Protein AF-A0A8T1TTU6-F1 (afdb_monomer)

Foldseek 3Di:
DDDDDDDDDDDDDDDDDDDPDDPPPPVVVVVVVVVVVPPDPPDPQQFLVVLVVQLVDFDFLVRCVVRLVSAEEDEAPPVLDWAKDFDDPVQADPTHRHAYPLVSLVVNLVNQVVVCVPDPDRDDQQGMWIQGPPPTTHGPSSSVSSNSSVVSVVLSVLLVVLLVLLLPDQPVVDPDPPVRPPDRDNDSVVSNVVSRPQGQAFADQDPVGTDHSSNVSPPRDD

Mean predicted aligned error: 15.99 Å

Solvent-accessible surface area (backbone atoms only — not comparable to full-atom values): 13799 Å² total; per-residue (Å²): 138,85,86,89,86,87,88,86,82,90,83,87,89,83,83,89,81,92,76,94,74,81,91,74,67,65,66,62,53,54,49,55,59,55,64,67,62,75,77,60,85,75,71,80,77,58,31,50,70,61,48,44,60,52,71,75,44,82,40,41,43,68,58,47,66,66,52,60,73,62,45,48,78,41,84,67,50,94,82,70,56,54,47,49,46,81,49,57,79,86,68,32,65,83,83,47,56,58,29,62,46,69,72,56,34,51,50,42,51,49,35,38,53,53,50,54,71,70,45,95,63,92,68,65,77,81,36,41,21,30,41,30,73,98,76,48,27,38,39,46,68,55,44,52,43,46,50,51,49,55,55,48,55,49,50,50,52,38,45,52,51,33,39,54,47,56,51,70,53,73,66,86,82,58,89,66,55,81,94,71,53,88,77,71,65,89,47,45,68,57,46,39,50,56,60,44,68,40,47,69,52,65,53,52,82,47,102,92,43,74,44,44,39,62,64,66,39,66,69,60,80,129

Sequence (222 aa):
MLYPKAPITEDALSSEINKEKPRRGSELRGKQTATRLVRGTLAPVPSVRNIVKLLDNDYSYEEAHRLLPTLTIQDAPMTKKAIAGIYTADECTTDVRFIFPRQFVQKAKTAILEFRKALVVDYADDSVGVSVSSFGIFMLKHINAMNRWHTRMEYLSQTENAINWAVNTSIKRITIPDQLSNGVSSNPKERENAIKNLSLRGGRMTPFGSVPYSSLLTFCGG

Secondary structure (DSSP, 8-state):
----------------------S-SHHHHHHHHHHTTTTS--PPPP-HHHHHHHHHS---HHHHHHHGGGSEE-PPPTT--EEEEE--TTTB-----EE--HHHHHHHHHHHHHHHHH-SS---TTSEEEEETTTEEEEHHHHHHHHHHHHHHHHHHHHHHHHHHHHHS-GGGS---GGG-SS--SSHHHHHHHHHTS-SSSEEEETTEEEEHHHHHTTS--

Organism: NCBI:txid29920

pLDDT: mean 71.69, std 18.27, range [30.2, 93.12]

Radius of gyration: 33.55 Å; Cα contacts (8 Å, |Δi|>4): 230; chains: 1; bounding box: 56×112×79 Å

Nearest PDB structures (foldseek):
  7qve-assembly1_F  TM=4.452E-01  e=3.939E+00  Spinacia oleracea
  5jqu-assembly1_D  TM=3.917E-01  e=3.709E+00  Priestia megaterium NBRC 15308 = ATCC 14581
  4u7u-assembly3_M  TM=3.830E-01  e=5.014E+00  Escherichia coli K-12

Structure (mmCIF, N/CA/C/O backbone):
data_AF-A0A8T1TTU6-F1
#
_entry.id   AF-A0A8T1TTU6-F1
#
loop_
_atom_site.group_PDB
_atom_site.id
_atom_site.type_symbol
_atom_site.label_atom_id
_atom_site.label_alt_id
_atom_site.label_comp_id
_atom_site.label_asym_id
_atom_site.label_entity_id
_atom_site.label_seq_id
_atom_site.pdbx_PDB_ins_code
_atom_site.Cartn_x
_atom_site.Cartn_y
_atom_site.Cartn_z
_atom_site.occupancy
_atom_site.B_iso_or_equiv
_atom_site.auth_seq_id
_atom_site.auth_comp_id
_atom_site.auth_asym_id
_atom_site.auth_atom_id
_atom_site.pdbx_PDB_model_num
ATOM 1 N N . MET A 1 1 ? 28.735 -86.869 -45.007 1.00 35.59 1 MET A N 1
ATOM 2 C CA . MET A 1 1 ? 30.129 -86.846 -44.502 1.00 35.59 1 MET A CA 1
ATOM 3 C C . MET A 1 1 ? 30.431 -85.393 -44.155 1.00 35.59 1 MET A C 1
ATOM 5 O O . MET A 1 1 ? 30.302 -84.582 -45.052 1.00 35.59 1 MET A O 1
ATOM 9 N N . LEU A 1 2 ? 30.691 -84.948 -42.927 1.00 40.84 2 LEU A N 1
ATOM 10 C CA . LEU A 1 2 ? 31.144 -85.589 -41.690 1.00 40.84 2 LEU A CA 1
ATOM 11 C C . LEU A 1 2 ? 30.173 -85.320 -40.514 1.00 40.84 2 LEU A C 1
ATOM 13 O O . LEU A 1 2 ? 29.613 -84.238 -40.389 1.00 40.84 2 LEU A O 1
ATOM 17 N N . TYR A 1 3 ? 29.991 -86.351 -39.691 1.00 30.20 3 TYR A N 1
ATOM 18 C CA . TYR A 1 3 ? 29.277 -86.432 -38.401 1.00 30.20 3 TYR A CA 1
ATOM 19 C C . TYR A 1 3 ? 30.245 -86.082 -37.227 1.00 30.20 3 TYR A C 1
ATOM 21 O O . TYR A 1 3 ? 31.420 -85.851 -37.508 1.00 30.20 3 TYR A O 1
ATOM 29 N N . PRO A 1 4 ? 29.930 -86.317 -35.928 1.00 60.78 4 PRO A N 1
ATOM 30 C CA . PRO A 1 4 ? 28.780 -85.940 -35.075 1.00 60.78 4 PRO A CA 1
ATOM 31 C C . PRO A 1 4 ? 29.226 -85.423 -33.669 1.00 60.78 4 PRO A C 1
ATOM 33 O O . PRO A 1 4 ? 30.392 -85.554 -33.310 1.00 60.78 4 PRO A O 1
ATOM 36 N N . LYS A 1 5 ? 28.291 -84.955 -32.819 1.00 36.94 5 LYS A N 1
ATOM 37 C CA . LYS A 1 5 ? 28.107 -85.388 -31.402 1.00 36.94 5 LYS A CA 1
ATOM 38 C C . LYS A 1 5 ? 27.093 -84.500 -30.660 1.00 36.94 5 LYS A C 1
ATOM 40 O O . LYS A 1 5 ? 27.312 -83.311 -30.468 1.00 36.94 5 LYS A O 1
ATOM 45 N N . ALA A 1 6 ? 26.004 -85.128 -30.228 1.00 36.78 6 ALA A N 1
ATOM 46 C CA . ALA A 1 6 ? 25.157 -84.718 -29.104 1.00 36.78 6 ALA A CA 1
ATOM 47 C C . ALA A 1 6 ? 25.751 -85.314 -27.797 1.00 36.78 6 ALA A C 1
ATOM 49 O O . ALA A 1 6 ? 26.845 -85.886 -27.865 1.00 36.78 6 ALA A O 1
ATOM 50 N N . PRO A 1 7 ? 24.991 -85.474 -26.698 1.00 55.31 7 PRO A N 1
ATOM 51 C CA . PRO A 1 7 ? 24.097 -84.592 -25.910 1.00 55.31 7 PRO A CA 1
ATOM 52 C C . PRO A 1 7 ? 24.554 -84.587 -24.423 1.00 55.31 7 PRO A C 1
ATOM 54 O O . PRO A 1 7 ? 25.516 -85.282 -24.156 1.00 55.31 7 PRO A O 1
ATOM 57 N N . ILE A 1 8 ? 23.892 -83.873 -23.489 1.00 37.00 8 ILE A N 1
ATOM 58 C CA . ILE A 1 8 ? 23.500 -84.301 -22.103 1.00 37.00 8 ILE A CA 1
ATOM 59 C C . ILE A 1 8 ? 22.516 -83.207 -21.587 1.00 37.00 8 ILE A C 1
ATOM 61 O O . ILE A 1 8 ? 22.947 -82.066 -21.451 1.00 37.00 8 ILE A O 1
ATOM 65 N N . THR A 1 9 ? 21.177 -83.307 -21.634 1.00 35.84 9 THR A N 1
ATOM 66 C CA . THR A 1 9 ? 20.170 -84.016 -20.790 1.00 35.84 9 THR A CA 1
ATOM 67 C C . THR A 1 9 ? 20.211 -83.790 -19.274 1.00 35.84 9 THR A C 1
ATOM 69 O O . THR A 1 9 ? 21.211 -84.094 -18.646 1.00 35.84 9 THR A O 1
ATOM 72 N N . GLU A 1 10 ? 19.035 -83.401 -18.748 1.00 33.78 10 GLU A N 1
ATOM 73 C CA . GLU A 1 10 ? 18.495 -83.725 -17.406 1.00 33.78 10 GLU A CA 1
ATOM 74 C C . GLU A 1 10 ? 19.202 -83.021 -16.225 1.00 33.78 10 GLU A C 1
ATOM 76 O O . GLU A 1 10 ? 20.416 -82.984 -16.124 1.00 33.78 10 GLU A O 1
ATOM 81 N N . ASP A 1 11 ? 18.536 -82.271 -15.347 1.00 34.72 11 ASP A N 1
ATOM 82 C CA . ASP A 1 11 ? 17.346 -82.599 -14.557 1.00 34.72 11 ASP A CA 1
ATOM 83 C C . ASP A 1 11 ? 16.637 -81.295 -14.122 1.00 34.72 11 ASP A C 1
ATOM 85 O O . ASP A 1 11 ? 17.274 -80.306 -13.766 1.00 34.72 11 ASP A O 1
ATOM 89 N N . ALA A 1 12 ? 15.333 -81.164 -14.366 1.00 35.56 12 ALA A N 1
ATOM 90 C CA . ALA A 1 12 ? 14.221 -81.508 -13.466 1.00 35.56 12 ALA A CA 1
ATOM 91 C C . ALA A 1 12 ? 13.705 -80.262 -12.704 1.00 35.56 12 ALA A C 1
ATOM 93 O O . ALA A 1 12 ? 14.378 -79.692 -11.856 1.00 35.56 12 ALA A O 1
ATOM 94 N N . LEU A 1 13 ? 12.611 -79.650 -13.165 1.00 32.03 13 LEU A N 1
ATOM 95 C CA . LEU A 1 13 ? 11.210 -79.964 -12.830 1.00 32.03 13 LEU A CA 1
ATOM 96 C C . LEU A 1 13 ? 10.774 -79.370 -11.472 1.00 32.03 13 LEU A C 1
ATOM 98 O O . LEU A 1 13 ? 11.020 -79.966 -10.429 1.00 32.03 13 LEU A O 1
ATOM 102 N N . SER A 1 14 ? 10.025 -78.258 -11.498 1.00 30.78 14 SER A N 1
ATOM 103 C CA . SER A 1 14 ? 8.622 -78.205 -11.022 1.00 30.78 14 SER A CA 1
ATOM 104 C C . SER A 1 14 ? 8.139 -76.806 -10.613 1.00 30.78 14 SER A C 1
ATOM 106 O O . SER A 1 14 ? 8.818 -76.079 -9.895 1.00 30.78 14 SER A O 1
ATOM 108 N N . SER A 1 15 ? 6.866 -76.560 -10.957 1.00 33.53 15 SER A N 1
ATOM 109 C CA . SER A 1 15 ? 5.876 -75.717 -10.256 1.00 33.53 15 SER A CA 1
ATOM 110 C C . SER A 1 15 ? 5.971 -74.190 -10.492 1.00 33.53 15 SER A C 1
ATOM 112 O O . SER A 1 15 ? 6.971 -73.549 -10.208 1.00 33.53 15 SER A O 1
ATOM 114 N N . GLU A 1 16 ? 4.994 -73.614 -11.214 1.00 33.97 16 GLU A N 1
ATOM 115 C CA . GLU A 1 16 ? 3.830 -72.879 -10.650 1.00 33.97 16 GLU A CA 1
ATOM 116 C C . GLU A 1 16 ? 4.168 -71.388 -10.407 1.00 33.97 16 GLU A C 1
ATOM 118 O O . GLU A 1 16 ? 5.052 -71.053 -9.639 1.00 33.97 16 GLU A O 1
ATOM 123 N N . ILE A 1 17 ? 3.580 -70.394 -11.085 1.00 36.91 17 ILE A N 1
ATOM 124 C CA . ILE A 1 17 ? 2.215 -69.898 -10.863 1.00 36.91 17 ILE A CA 1
ATOM 125 C C . ILE A 1 17 ? 1.919 -68.746 -11.847 1.00 36.91 17 ILE A C 1
ATOM 127 O O . ILE A 1 17 ? 2.712 -67.827 -12.039 1.00 36.91 17 ILE A O 1
ATOM 131 N N . ASN A 1 18 ? 0.705 -68.784 -12.397 1.00 35.44 18 ASN A N 1
ATOM 132 C CA . ASN A 1 18 ? -0.049 -67.693 -13.019 1.00 35.44 18 ASN A CA 1
ATOM 133 C C . ASN A 1 18 ? 0.098 -66.314 -12.339 1.00 35.44 18 ASN A C 1
ATOM 135 O O . ASN A 1 18 ? -0.052 -66.222 -11.121 1.00 35.44 18 ASN A O 1
ATOM 139 N N . LYS A 1 19 ? 0.148 -65.230 -13.134 1.00 39.22 19 LYS A N 1
ATOM 140 C CA . LYS A 1 19 ? -0.826 -64.104 -13.103 1.00 39.22 19 LYS A CA 1
ATOM 141 C C . LYS A 1 19 ? -0.310 -62.884 -13.880 1.00 39.22 19 LYS A C 1
ATOM 143 O O . LYS A 1 19 ? 0.368 -62.019 -13.328 1.00 39.22 19 LYS A O 1
ATOM 148 N N . GLU A 1 20 ? -0.782 -62.734 -15.115 1.00 42.19 20 GLU A N 1
ATOM 149 C CA . GLU A 1 20 ? -1.064 -61.406 -15.664 1.00 42.19 20 GLU A CA 1
ATOM 150 C C . GLU A 1 20 ? -2.106 -60.729 -14.760 1.00 42.19 20 GLU A C 1
ATOM 152 O O . GLU A 1 20 ? -3.258 -61.157 -14.663 1.00 42.19 20 GLU A O 1
ATOM 157 N N . LYS A 1 21 ? -1.685 -59.695 -14.023 1.00 44.31 21 LYS A N 1
ATOM 158 C CA . LYS A 1 21 ? -2.577 -58.846 -13.224 1.00 44.31 21 LYS A CA 1
ATOM 159 C C . LYS A 1 21 ? -2.970 -57.600 -14.029 1.00 44.31 21 LYS A C 1
ATOM 161 O O . LYS A 1 21 ? -2.094 -56.930 -14.578 1.00 44.31 21 LYS A O 1
ATOM 166 N N . PRO A 1 22 ? -4.260 -57.220 -14.041 1.00 36.28 22 PRO A N 1
ATOM 167 C CA . PRO A 1 22 ? -4.746 -56.078 -14.800 1.00 36.28 22 PRO A CA 1
ATOM 168 C C . PRO A 1 22 ? -4.319 -54.762 -14.138 1.00 36.28 22 PRO A C 1
ATOM 170 O O . PRO A 1 22 ? -4.619 -54.503 -12.971 1.00 36.28 22 PRO A O 1
ATOM 173 N N . ARG A 1 23 ? -3.670 -53.872 -14.898 1.00 47.84 23 ARG A N 1
ATOM 174 C CA . ARG A 1 23 ? -3.366 -52.486 -14.494 1.00 47.84 23 ARG A CA 1
ATOM 175 C C . ARG A 1 23 ? -4.613 -51.584 -14.579 1.00 47.84 23 ARG A C 1
ATOM 177 O O . ARG A 1 23 ? -4.617 -50.598 -15.301 1.00 47.84 23 ARG A O 1
ATOM 184 N N . ARG A 1 24 ? -5.684 -51.912 -13.845 1.00 51.34 24 ARG A N 1
ATOM 185 C CA . ARG A 1 24 ? -6.900 -51.067 -13.707 1.00 51.34 24 ARG A CA 1
ATOM 186 C C . ARG A 1 24 ? -7.108 -50.505 -12.290 1.00 51.34 24 ARG A C 1
ATOM 188 O O . ARG A 1 24 ? -8.215 -50.128 -11.928 1.00 51.34 24 ARG A O 1
ATOM 195 N N . GLY A 1 25 ? -6.049 -50.438 -11.479 1.00 41.06 25 GLY A N 1
ATOM 196 C CA . GLY A 1 25 ? -6.106 -49.925 -10.099 1.00 41.06 25 GLY A CA 1
ATOM 197 C C . GLY A 1 25 ? -5.553 -48.508 -9.884 1.00 41.06 25 GLY A C 1
ATOM 198 O O . GLY A 1 25 ? -5.839 -47.898 -8.857 1.00 41.06 25 GLY A O 1
ATOM 199 N N . SER A 1 26 ? -4.770 -47.957 -10.818 1.00 48.47 26 SER A N 1
ATOM 200 C CA . SER A 1 26 ? -4.089 -46.663 -10.626 1.00 48.47 26 SER A CA 1
ATOM 201 C C . SER A 1 26 ? -4.912 -45.450 -11.079 1.00 48.47 26 SER A C 1
ATOM 203 O O . SER A 1 26 ? -4.793 -44.379 -10.486 1.00 48.47 26 SER A O 1
ATOM 205 N N . GLU A 1 27 ? -5.803 -45.606 -12.061 1.00 44.19 27 GLU A N 1
ATOM 206 C CA . GLU A 1 27 ? -6.637 -44.503 -12.566 1.00 44.19 27 GLU A CA 1
ATOM 207 C C . GLU A 1 27 ? -7.780 -44.111 -11.619 1.00 44.19 27 GLU A C 1
ATOM 209 O O . GLU A 1 27 ? -8.121 -42.933 -11.510 1.00 44.19 27 GLU A O 1
ATOM 214 N N . LEU A 1 28 ? -8.354 -45.071 -10.887 1.00 48.12 28 LEU A N 1
ATOM 215 C CA . LEU A 1 28 ? -9.435 -44.798 -9.931 1.00 48.12 28 LEU A CA 1
ATOM 216 C C . LEU A 1 28 ? -8.924 -44.083 -8.672 1.00 48.12 28 LEU A C 1
ATOM 218 O O . LEU A 1 28 ? -9.625 -43.236 -8.119 1.00 48.12 28 LEU A O 1
ATOM 222 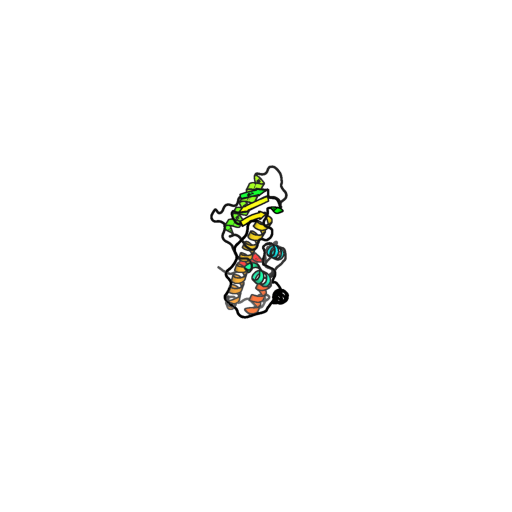N N . ARG A 1 29 ? -7.673 -44.344 -8.265 1.00 45.97 29 ARG A N 1
ATOM 223 C CA . ARG A 1 29 ? -7.036 -43.644 -7.139 1.00 45.97 29 ARG A CA 1
ATOM 224 C C . ARG A 1 29 ? -6.649 -42.213 -7.517 1.00 45.97 29 ARG A C 1
ATOM 226 O O . ARG A 1 29 ? -6.915 -41.293 -6.749 1.00 45.97 29 ARG A O 1
ATOM 233 N N . GLY A 1 30 ? -6.11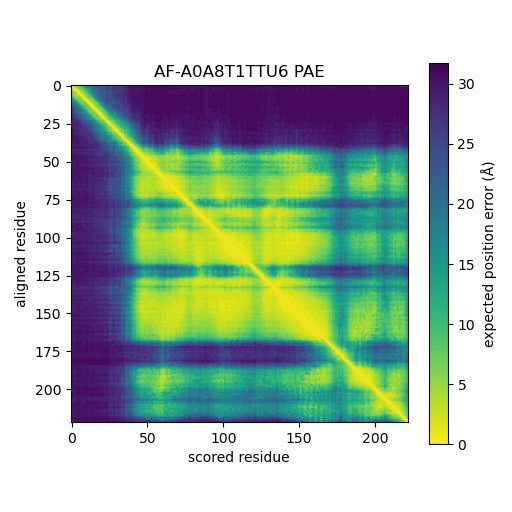9 -41.999 -8.725 1.00 47.75 30 GLY A N 1
ATOM 234 C CA . GLY A 1 30 ? -5.841 -40.653 -9.246 1.00 47.75 30 GLY A CA 1
ATOM 235 C C . GLY A 1 30 ? -7.104 -39.790 -9.349 1.00 47.75 30 GLY A C 1
ATOM 236 O O . GLY A 1 30 ? -7.110 -38.647 -8.894 1.00 47.75 30 GLY A O 1
ATOM 237 N N . LYS A 1 31 ? -8.211 -40.367 -9.840 1.00 49.44 31 LYS A N 1
ATOM 238 C CA . LYS A 1 31 ? -9.501 -39.670 -9.953 1.00 49.44 31 LYS A CA 1
ATOM 239 C C . LYS A 1 31 ? -10.116 -39.334 -8.593 1.00 49.44 31 LYS A C 1
ATOM 241 O O . LYS A 1 31 ? -10.555 -38.204 -8.421 1.00 49.44 31 LYS A O 1
ATOM 246 N N . GLN A 1 32 ? -10.067 -40.236 -7.605 1.00 46.44 32 GLN A N 1
ATOM 247 C CA . GLN A 1 32 ? -10.594 -39.951 -6.261 1.00 46.44 32 GLN A CA 1
ATOM 248 C C . GLN A 1 32 ? -9.791 -38.880 -5.507 1.00 46.44 32 GLN A C 1
ATOM 250 O O . GLN A 1 32 ? -10.387 -38.059 -4.806 1.00 46.44 32 GLN A O 1
ATOM 255 N N . THR A 1 33 ? -8.466 -38.829 -5.685 1.00 44.59 33 THR A N 1
ATOM 256 C CA . THR A 1 33 ? -7.641 -37.766 -5.079 1.00 44.59 33 THR A CA 1
ATOM 257 C C . THR A 1 33 ? -7.863 -36.407 -5.749 1.00 44.59 33 THR A C 1
ATOM 259 O O . THR A 1 33 ? -7.879 -35.394 -5.056 1.00 44.59 33 THR A O 1
ATOM 262 N N . ALA A 1 34 ? -8.122 -36.374 -7.063 1.00 41.56 34 ALA A N 1
ATOM 263 C CA . ALA A 1 34 ? -8.450 -35.142 -7.783 1.00 41.56 34 ALA A CA 1
ATOM 264 C C . ALA A 1 34 ? -9.850 -34.605 -7.428 1.00 41.56 34 ALA A C 1
ATOM 266 O O . ALA A 1 34 ? -10.000 -33.414 -7.171 1.00 41.56 34 ALA A O 1
ATOM 267 N N . THR A 1 35 ? -10.871 -35.465 -7.306 1.00 38.38 35 THR A N 1
ATOM 268 C CA . THR A 1 35 ? -12.225 -35.028 -6.904 1.00 38.38 35 THR A CA 1
ATOM 269 C C . THR A 1 35 ? -12.311 -34.532 -5.461 1.00 38.38 35 THR A C 1
ATOM 271 O O . THR A 1 35 ? -13.207 -33.753 -5.144 1.00 38.38 35 THR A O 1
ATOM 274 N N . ARG A 1 36 ? -11.374 -34.912 -4.578 1.00 42.28 36 ARG A N 1
ATOM 275 C CA . ARG A 1 36 ? -11.319 -34.383 -3.202 1.00 42.28 36 ARG A CA 1
ATOM 276 C C . ARG A 1 36 ? -10.705 -32.983 -3.100 1.00 42.28 36 ARG A C 1
ATOM 278 O O . ARG A 1 36 ? -10.835 -32.362 -2.050 1.00 42.28 36 ARG A O 1
ATOM 285 N N . LEU A 1 37 ? -10.089 -32.477 -4.171 1.00 46.16 37 LEU A N 1
ATOM 286 C CA . LEU A 1 37 ? -9.528 -31.121 -4.234 1.00 46.16 37 LEU A CA 1
ATOM 287 C C . LEU A 1 37 ? -10.535 -30.068 -4.730 1.00 46.16 37 LEU A C 1
ATOM 289 O O . LEU A 1 37 ? -10.232 -28.881 -4.698 1.00 46.16 37 LEU A O 1
ATOM 293 N N . VAL A 1 38 ? -11.748 -30.464 -5.134 1.00 49.38 38 VAL A N 1
ATOM 294 C CA . VAL A 1 38 ? -12.740 -29.550 -5.746 1.00 49.38 38 VAL A CA 1
ATOM 295 C C . VAL A 1 38 ? -13.670 -28.891 -4.711 1.00 49.38 38 VAL A C 1
ATOM 297 O O . VAL A 1 38 ? -14.602 -28.179 -5.068 1.00 49.38 38 VAL A O 1
ATOM 300 N N . ARG A 1 39 ? -13.446 -29.095 -3.406 1.00 44.28 39 ARG A N 1
ATOM 301 C CA . ARG A 1 39 ? -14.358 -28.579 -2.365 1.00 44.28 39 ARG A CA 1
ATOM 302 C C . ARG A 1 39 ? -13.692 -27.830 -1.215 1.00 44.28 39 ARG A C 1
ATOM 304 O O . ARG A 1 39 ? -14.277 -27.707 -0.145 1.00 44.28 39 ARG A O 1
ATOM 311 N N . GLY A 1 40 ? -12.489 -27.314 -1.437 1.00 47.09 40 GLY A N 1
ATOM 312 C CA . GLY A 1 40 ? -11.984 -26.190 -0.657 1.00 47.09 40 GLY A CA 1
ATOM 313 C C . GLY A 1 40 ? -12.226 -24.927 -1.466 1.00 47.09 40 GLY A C 1
ATOM 314 O O . GLY A 1 40 ? -11.726 -24.828 -2.583 1.00 47.09 40 GLY A O 1
ATOM 315 N N . THR A 1 41 ? -12.984 -23.968 -0.939 1.00 47.56 41 THR A N 1
ATOM 316 C CA . THR A 1 41 ? -12.931 -22.598 -1.455 1.00 47.56 41 THR A CA 1
ATOM 317 C C . THR A 1 41 ? -11.477 -22.156 -1.322 1.00 47.56 41 THR A C 1
ATOM 319 O O . THR A 1 41 ? -11.022 -21.896 -0.211 1.00 47.56 41 THR A O 1
ATOM 322 N N . LEU A 1 42 ? -10.718 -22.169 -2.423 1.00 54.50 42 LEU A N 1
ATOM 323 C CA . LEU A 1 42 ? -9.363 -21.628 -2.455 1.00 54.50 42 LEU A CA 1
ATOM 324 C C . LEU A 1 42 ? -9.487 -20.159 -2.063 1.00 54.50 42 LEU A C 1
ATOM 326 O O . LEU A 1 42 ? -9.962 -19.341 -2.851 1.00 54.50 42 LEU A O 1
ATOM 330 N N . ALA A 1 43 ? -9.138 -19.842 -0.816 1.00 58.91 43 ALA A N 1
ATOM 331 C CA . ALA A 1 43 ? -9.069 -18.462 -0.381 1.00 58.91 43 ALA A CA 1
ATOM 332 C C . ALA A 1 43 ? -8.105 -17.737 -1.335 1.00 58.91 43 ALA A C 1
ATOM 334 O O . ALA A 1 43 ? -7.031 -18.275 -1.631 1.00 58.91 43 ALA A O 1
ATOM 335 N N . PRO A 1 44 ? -8.490 -16.570 -1.877 1.00 62.75 44 PRO A N 1
ATOM 336 C CA . PRO A 1 44 ? -7.645 -15.859 -2.819 1.00 62.75 44 PRO A CA 1
ATOM 337 C C . PRO A 1 44 ? -6.290 -15.583 -2.170 1.00 62.75 44 PRO A C 1
ATOM 339 O O . PRO A 1 44 ? -6.221 -15.044 -1.066 1.00 62.75 44 PRO A O 1
ATOM 342 N N . VAL A 1 45 ? -5.215 -15.975 -2.858 1.00 70.00 45 VAL A N 1
ATOM 343 C CA . VAL A 1 45 ? -3.851 -15.764 -2.370 1.00 70.00 45 VAL A CA 1
ATOM 344 C C . VAL A 1 45 ? -3.611 -14.253 -2.237 1.00 70.00 45 VAL A C 1
ATOM 346 O O . VAL A 1 45 ? -3.857 -13.512 -3.198 1.00 70.00 45 VAL A O 1
ATOM 349 N N . PRO A 1 46 ? -3.156 -13.771 -1.068 1.00 76.00 46 PRO A N 1
ATOM 350 C CA . PRO A 1 46 ? -2.797 -12.374 -0.883 1.00 76.00 46 PRO A CA 1
ATOM 351 C C . PRO A 1 46 ? -1.727 -11.937 -1.881 1.00 76.00 46 PRO A C 1
ATOM 353 O O . PRO A 1 46 ? -0.702 -12.594 -2.054 1.00 76.00 46 PRO A O 1
ATOM 356 N N . SER A 1 47 ? -1.962 -10.805 -2.536 1.00 83.31 47 SER A N 1
ATOM 357 C CA . SER A 1 47 ? -0.995 -10.191 -3.440 1.00 83.31 47 SER A CA 1
ATOM 358 C C . SER A 1 47 ? -1.043 -8.680 -3.297 1.00 83.31 47 SER A C 1
ATOM 360 O O . SER A 1 47 ? -2.070 -8.097 -2.932 1.00 83.31 47 SER A O 1
ATOM 362 N N . VAL A 1 48 ? 0.060 -8.024 -3.643 1.00 81.38 48 VAL A N 1
ATOM 363 C CA . VAL A 1 48 ? 0.150 -6.562 -3.697 1.00 81.38 48 VAL A CA 1
ATOM 364 C C . VAL A 1 48 ? -0.960 -5.993 -4.581 1.00 81.38 48 VAL A C 1
ATOM 366 O O . VAL A 1 48 ? -1.541 -4.969 -4.243 1.00 81.38 48 VAL A O 1
ATOM 369 N N . ARG A 1 49 ? -1.341 -6.686 -5.662 1.00 79.94 49 ARG A N 1
ATOM 370 C CA . ARG A 1 49 ? -2.447 -6.275 -6.538 1.00 79.94 49 ARG A CA 1
ATOM 371 C C . ARG A 1 49 ? -3.800 -6.267 -5.822 1.00 79.94 49 ARG A C 1
ATOM 373 O O . ARG A 1 49 ? -4.582 -5.340 -6.021 1.00 79.94 49 ARG A O 1
ATOM 380 N N . ASN A 1 50 ? -4.079 -7.274 -4.996 1.00 77.88 50 ASN A N 1
ATOM 381 C CA . ASN A 1 50 ? -5.311 -7.327 -4.204 1.00 77.88 50 ASN A CA 1
ATOM 382 C C . ASN A 1 50 ? -5.342 -6.201 -3.167 1.00 77.88 50 ASN A C 1
ATOM 384 O O . ASN A 1 50 ? -6.377 -5.565 -2.976 1.00 77.88 50 ASN A O 1
ATOM 388 N N . ILE A 1 51 ? -4.189 -5.894 -2.570 1.00 77.44 51 ILE A N 1
ATOM 389 C CA . ILE A 1 51 ? -4.051 -4.759 -1.660 1.00 77.44 51 ILE A CA 1
ATOM 390 C C . ILE A 1 51 ? -4.257 -3.432 -2.390 1.00 77.44 51 ILE A C 1
ATOM 392 O O . ILE A 1 51 ? -4.994 -2.600 -1.886 1.00 77.44 51 ILE A O 1
ATOM 396 N N . VAL A 1 52 ? -3.697 -3.227 -3.585 1.00 76.31 52 VAL A N 1
ATOM 397 C CA . VAL A 1 52 ? -3.928 -1.996 -4.368 1.00 76.31 52 VAL A CA 1
ATOM 398 C C . VAL A 1 52 ? -5.421 -1.731 -4.552 1.00 76.31 52 VAL A C 1
ATOM 400 O O . VAL A 1 52 ? -5.871 -0.628 -4.264 1.00 76.31 52 VAL A O 1
ATOM 403 N N . LYS A 1 53 ? -6.202 -2.761 -4.905 1.00 79.88 53 LYS A N 1
ATOM 404 C CA . LYS A 1 53 ? -7.662 -2.634 -5.030 1.00 79.88 53 LYS A CA 1
ATOM 405 C C . LYS A 1 53 ? -8.334 -2.187 -3.730 1.00 79.88 53 LYS A C 1
ATOM 407 O O . LYS A 1 53 ? -9.228 -1.350 -3.781 1.00 79.88 53 LYS A O 1
ATOM 412 N N . LEU A 1 54 ? -7.921 -2.719 -2.578 1.00 76.75 54 LEU A N 1
ATOM 413 C CA . LEU A 1 54 ? -8.418 -2.254 -1.278 1.00 76.75 54 LEU A CA 1
ATOM 414 C C . LEU A 1 54 ? -8.029 -0.790 -1.039 1.00 76.75 54 LEU A C 1
ATOM 416 O O . LEU A 1 54 ? -8.857 0.024 -0.655 1.00 76.75 54 LEU A O 1
ATOM 420 N N . LEU A 1 55 ? -6.767 -0.453 -1.296 1.00 74.69 55 LEU A N 1
ATOM 421 C CA . LEU A 1 55 ? -6.203 0.866 -1.024 1.00 74.69 55 LEU A CA 1
ATOM 422 C C . LEU A 1 55 ? -6.764 1.978 -1.920 1.00 74.69 55 LEU A C 1
ATOM 424 O O . LEU A 1 55 ? -6.619 3.160 -1.580 1.00 74.69 55 LEU A O 1
ATOM 428 N N . ASP A 1 56 ? -7.298 1.622 -3.085 1.00 81.44 56 ASP A N 1
ATOM 429 C CA . ASP A 1 56 ? -7.915 2.544 -4.040 1.00 81.44 56 ASP A CA 1
ATOM 430 C C . ASP A 1 56 ? -9.361 2.900 -3.668 1.00 81.44 56 ASP A C 1
ATOM 432 O O . ASP A 1 56 ? -9.834 3.965 -4.064 1.00 81.44 56 ASP A O 1
ATOM 436 N N . ASN A 1 57 ? -10.017 2.074 -2.850 1.00 79.81 57 ASN A N 1
ATOM 437 C CA . ASN A 1 57 ? -11.363 2.308 -2.334 1.00 79.81 57 ASN A CA 1
ATOM 438 C C . ASN A 1 57 ? -11.328 2.873 -0.910 1.00 79.81 57 ASN A C 1
ATOM 440 O O . ASN A 1 57 ? -10.297 2.833 -0.234 1.00 79.81 57 ASN A O 1
ATOM 444 N N . ASP A 1 58 ? -12.457 3.406 -0.452 1.00 75.94 58 ASP A N 1
ATOM 445 C CA . ASP A 1 58 ? -12.634 3.718 0.964 1.00 75.94 58 ASP A CA 1
ATOM 446 C C . ASP A 1 58 ? -12.787 2.412 1.742 1.00 75.94 58 ASP A C 1
ATOM 448 O O . ASP A 1 58 ? -13.475 1.495 1.298 1.00 75.94 58 ASP A O 1
ATOM 452 N N . TYR A 1 59 ? -12.078 2.310 2.865 1.00 77.56 59 TYR A N 1
ATOM 453 C CA . TYR A 1 59 ? -11.989 1.077 3.633 1.00 77.56 59 TYR A CA 1
ATOM 454 C C . TYR A 1 59 ? -12.091 1.363 5.133 1.00 77.56 59 TYR A C 1
ATOM 456 O O . TYR A 1 59 ? -11.593 2.376 5.642 1.00 77.56 59 TYR A O 1
ATOM 464 N N . SER A 1 60 ? -12.744 0.443 5.831 1.00 82.12 60 SER A N 1
ATOM 465 C CA . SER A 1 60 ? -12.925 0.453 7.282 1.00 82.12 60 SER A CA 1
ATOM 466 C C . SER A 1 60 ? -11.720 -0.131 8.022 1.00 82.12 60 SER A C 1
ATOM 468 O O . SER A 1 60 ? -10.864 -0.805 7.434 1.00 82.12 60 SER A O 1
ATOM 470 N N . TYR A 1 61 ? -11.678 0.082 9.340 1.00 82.25 61 TYR A N 1
ATOM 471 C CA . TYR A 1 61 ? -10.708 -0.576 10.214 1.00 82.25 61 TYR A CA 1
ATOM 472 C C . TYR A 1 61 ? -10.745 -2.100 10.070 1.00 82.25 61 TYR A C 1
ATOM 474 O O . TYR A 1 61 ? -9.703 -2.715 9.872 1.00 82.25 61 TYR A O 1
ATOM 482 N N . GLU A 1 62 ? -11.932 -2.709 10.094 1.00 85.00 62 GLU A N 1
ATOM 483 C CA . GLU A 1 62 ? -12.067 -4.170 10.060 1.00 85.00 62 GLU A CA 1
ATOM 484 C C . GLU A 1 62 ? -11.582 -4.771 8.733 1.00 85.00 62 GLU A C 1
ATOM 486 O O . GLU A 1 62 ? -10.932 -5.819 8.706 1.00 85.00 62 GLU A O 1
ATOM 491 N N . GLU A 1 63 ? -11.824 -4.090 7.611 1.00 83.94 63 GLU A N 1
ATOM 492 C CA . GLU A 1 63 ? -11.308 -4.520 6.309 1.00 83.94 63 GLU A CA 1
ATOM 493 C C . GLU A 1 63 ? -9.784 -4.417 6.236 1.00 83.94 63 GLU A C 1
ATOM 495 O O . GLU A 1 63 ? -9.132 -5.352 5.762 1.00 83.94 63 GLU A O 1
ATOM 500 N N . ALA A 1 64 ? -9.212 -3.313 6.725 1.00 83.81 64 ALA A N 1
ATOM 501 C CA . ALA A 1 64 ? -7.767 -3.117 6.775 1.00 83.81 64 ALA A CA 1
ATOM 502 C C . ALA A 1 64 ? -7.086 -4.121 7.709 1.00 83.81 64 ALA A C 1
ATOM 504 O O . ALA A 1 64 ? -6.118 -4.763 7.305 1.00 83.81 64 ALA A O 1
ATOM 505 N N . HIS A 1 65 ? -7.620 -4.296 8.916 1.00 86.88 65 HIS A N 1
ATOM 506 C CA . HIS A 1 65 ? -7.117 -5.223 9.924 1.00 86.88 65 HIS A CA 1
ATOM 507 C C . HIS A 1 65 ? -7.167 -6.673 9.429 1.00 86.88 65 HIS A C 1
ATOM 509 O O . HIS A 1 65 ? -6.246 -7.450 9.661 1.00 86.88 65 HIS A O 1
ATOM 515 N N . ARG A 1 66 ? -8.207 -7.043 8.671 1.00 86.06 66 ARG A N 1
ATOM 516 C CA . ARG A 1 66 ? -8.322 -8.381 8.081 1.00 86.06 66 ARG A CA 1
ATOM 517 C C . ARG A 1 66 ? -7.364 -8.608 6.911 1.00 86.06 66 ARG A C 1
ATOM 519 O O . ARG A 1 66 ? -6.878 -9.722 6.747 1.00 86.06 66 ARG A O 1
ATOM 526 N N . LEU A 1 67 ? -7.158 -7.610 6.048 1.00 84.94 67 LEU A N 1
ATOM 527 C CA . LEU A 1 67 ? -6.505 -7.807 4.746 1.00 84.94 67 LEU A CA 1
ATOM 528 C C . LEU A 1 67 ? -5.042 -7.362 4.704 1.00 84.94 67 LEU A C 1
ATOM 530 O O . LEU A 1 67 ? -4.238 -8.036 4.063 1.00 84.94 67 LEU A O 1
ATOM 534 N N . LEU A 1 68 ? -4.662 -6.259 5.353 1.00 85.88 68 LEU A N 1
ATOM 535 C CA . LEU A 1 68 ? -3.284 -5.755 5.285 1.00 85.88 68 LEU A CA 1
ATOM 536 C C . LEU A 1 68 ? -2.258 -6.732 5.886 1.00 85.88 68 LEU A C 1
ATOM 538 O O . LEU A 1 68 ? -1.243 -6.952 5.219 1.00 85.88 68 LEU A O 1
ATOM 542 N N . PRO A 1 69 ? -2.513 -7.385 7.041 1.00 86.69 69 PRO A N 1
ATOM 543 C CA . PRO A 1 69 ? -1.564 -8.330 7.638 1.00 86.69 69 PRO A CA 1
ATOM 544 C C . PRO A 1 69 ? -1.382 -9.633 6.849 1.00 86.69 69 PRO A C 1
ATOM 546 O O . PRO A 1 69 ? -0.513 -10.434 7.178 1.00 86.69 69 PRO A O 1
ATOM 549 N N . THR A 1 70 ? -2.192 -9.872 5.810 1.00 87.94 70 THR A N 1
ATOM 550 C CA . THR A 1 70 ? -2.087 -11.089 4.989 1.00 87.94 70 THR A CA 1
ATOM 551 C C . THR A 1 70 ? -0.854 -11.102 4.082 1.00 87.94 70 THR A C 1
ATOM 553 O O . THR A 1 70 ? -0.471 -12.167 3.600 1.00 87.94 70 THR A O 1
ATOM 556 N N . LEU A 1 71 ? -0.217 -9.946 3.856 1.00 87.94 71 LEU A N 1
ATOM 557 C CA . LEU A 1 71 ? 1.102 -9.873 3.233 1.00 87.94 71 LEU A CA 1
ATOM 558 C C . LEU A 1 71 ? 2.194 -9.817 4.296 1.00 87.94 71 LEU A C 1
ATOM 560 O O . LEU A 1 71 ? 2.152 -9.002 5.215 1.00 87.94 71 LEU A O 1
ATOM 564 N N . THR A 1 72 ? 3.222 -10.637 4.111 1.00 88.06 72 THR A N 1
ATOM 565 C CA . THR A 1 72 ? 4.390 -10.664 4.990 1.00 88.06 72 THR A CA 1
ATOM 566 C C . THR A 1 72 ? 5.491 -9.751 4.473 1.00 88.06 72 THR A C 1
ATOM 568 O O . THR A 1 72 ? 5.725 -9.649 3.262 1.00 88.06 72 THR A O 1
ATOM 571 N N . ILE A 1 73 ? 6.212 -9.121 5.402 1.00 90.12 73 ILE A N 1
ATOM 572 C CA . ILE A 1 73 ? 7.467 -8.451 5.070 1.00 90.12 73 ILE A CA 1
ATOM 573 C C . ILE A 1 73 ? 8.501 -9.527 4.748 1.00 90.12 73 ILE A C 1
ATOM 575 O O . ILE A 1 73 ? 8.685 -10.464 5.521 1.00 90.12 73 ILE A O 1
ATOM 579 N N . GLN A 1 74 ? 9.164 -9.390 3.606 1.00 89.25 74 GLN A N 1
ATOM 580 C CA . GLN A 1 74 ? 10.293 -10.224 3.231 1.00 89.25 74 GLN A CA 1
ATOM 581 C C . GLN A 1 74 ? 11.560 -9.384 3.260 1.00 89.25 74 GLN A C 1
ATOM 583 O O . GLN A 1 74 ? 11.569 -8.264 2.746 1.00 89.25 74 GLN A O 1
ATOM 588 N N . ASP A 1 75 ? 12.619 -9.921 3.858 1.00 85.31 75 ASP A N 1
ATOM 589 C CA . ASP A 1 75 ? 13.882 -9.207 3.981 1.00 85.31 75 ASP A CA 1
ATOM 590 C C . ASP A 1 75 ? 14.432 -8.779 2.620 1.00 85.31 75 ASP A C 1
ATOM 592 O O . ASP A 1 75 ? 14.324 -9.479 1.610 1.00 85.31 75 ASP A O 1
ATOM 596 N N . ALA A 1 76 ? 15.032 -7.590 2.602 1.00 76.12 76 ALA A N 1
ATOM 597 C CA . ALA A 1 76 ? 15.704 -7.092 1.414 1.00 76.12 76 ALA A CA 1
ATOM 598 C C . ALA A 1 76 ? 16.923 -7.976 1.082 1.00 76.12 76 ALA A C 1
ATOM 600 O O . ALA A 1 76 ? 17.552 -8.518 1.997 1.00 76.12 76 ALA A O 1
ATOM 601 N N . PRO A 1 77 ? 17.325 -8.072 -0.200 1.00 72.88 77 PRO A N 1
ATOM 602 C CA . PRO A 1 77 ? 18.524 -8.810 -0.572 1.00 72.88 77 PRO A CA 1
ATOM 603 C C . PRO A 1 77 ? 19.739 -8.315 0.207 1.00 72.88 77 PRO A C 1
ATOM 605 O O . PRO A 1 77 ? 19.875 -7.118 0.471 1.00 72.88 77 PRO A O 1
ATOM 608 N N . MET A 1 78 ? 20.670 -9.223 0.493 1.00 66.94 78 MET A N 1
ATOM 609 C CA . MET A 1 78 ? 21.885 -8.944 1.266 1.00 66.94 78 MET A CA 1
ATOM 610 C C . MET A 1 78 ? 22.712 -7.786 0.682 1.00 66.94 78 MET A C 1
ATOM 612 O O . MET A 1 78 ? 23.272 -6.975 1.414 1.00 66.94 78 MET A O 1
ATOM 616 N N . THR A 1 79 ? 22.722 -7.649 -0.646 1.00 68.62 79 THR A N 1
ATOM 617 C CA . THR A 1 79 ? 23.410 -6.561 -1.356 1.00 68.62 79 THR A CA 1
ATOM 618 C C . THR A 1 79 ? 22.691 -5.213 -1.241 1.00 68.62 79 THR A C 1
ATOM 620 O O . THR A 1 79 ? 23.286 -4.177 -1.538 1.00 68.62 79 THR A O 1
ATOM 623 N N . LYS A 1 80 ? 21.407 -5.207 -0.849 1.00 72.19 80 LYS A N 1
ATOM 624 C CA . LYS A 1 80 ? 20.498 -4.047 -0.802 1.00 72.19 80 LYS A CA 1
ATOM 625 C C . LYS A 1 80 ? 20.542 -3.204 -2.084 1.00 72.19 80 LYS A C 1
ATOM 627 O O . LYS A 1 80 ? 20.307 -1.990 -2.037 1.00 72.19 80 LYS A O 1
ATOM 632 N N . LYS A 1 81 ? 20.893 -3.815 -3.221 1.00 79.62 81 LYS A N 1
ATOM 633 C CA . LYS A 1 81 ? 20.971 -3.146 -4.521 1.00 79.62 81 LYS A CA 1
ATOM 634 C C . LYS A 1 81 ? 19.585 -3.141 -5.160 1.00 79.62 81 LYS A C 1
ATOM 636 O O . LYS A 1 81 ? 18.920 -4.169 -5.234 1.00 79.62 81 LYS A O 1
ATOM 641 N N . ALA A 1 82 ? 19.180 -1.954 -5.583 1.00 85.06 82 ALA A N 1
ATOM 642 C CA . ALA A 1 82 ? 17.972 -1.676 -6.337 1.00 85.06 82 ALA A CA 1
ATOM 643 C C . ALA A 1 82 ? 18.442 -0.946 -7.596 1.00 85.06 82 ALA A C 1
ATOM 645 O O . ALA A 1 82 ? 18.887 0.197 -7.499 1.00 85.06 82 ALA A O 1
ATOM 646 N N . ILE A 1 83 ? 18.448 -1.633 -8.737 1.00 89.06 83 ILE A N 1
ATOM 647 C CA . ILE A 1 83 ? 18.986 -1.096 -9.991 1.00 89.06 83 ILE A CA 1
ATOM 648 C C . ILE A 1 83 ? 17.816 -0.624 -10.844 1.00 89.06 83 ILE A C 1
ATOM 650 O O . ILE A 1 83 ? 17.073 -1.439 -11.396 1.00 89.06 83 ILE A O 1
ATOM 654 N N . ALA A 1 84 ? 17.634 0.691 -10.914 1.00 91.81 84 ALA A N 1
ATOM 655 C CA . ALA A 1 84 ? 16.620 1.287 -11.767 1.00 91.81 84 ALA A CA 1
ATOM 656 C C . ALA A 1 84 ? 16.994 1.132 -13.248 1.00 91.81 84 ALA A C 1
ATOM 658 O O . ALA A 1 84 ? 18.170 1.191 -13.607 1.00 91.81 84 ALA A O 1
ATOM 659 N N . GLY A 1 85 ? 15.991 0.895 -14.086 1.00 90.50 85 GLY A N 1
ATOM 660 C CA . GLY A 1 85 ? 16.170 0.639 -15.509 1.00 90.50 85 GLY A CA 1
ATOM 661 C C . GLY A 1 85 ? 14.847 0.679 -16.264 1.00 90.50 85 GLY A C 1
ATOM 662 O O . GLY A 1 85 ? 13.773 0.748 -15.656 1.00 90.50 85 GLY A O 1
ATOM 663 N N . ILE A 1 86 ? 14.948 0.639 -17.590 1.00 89.44 86 ILE A N 1
ATOM 664 C CA . ILE A 1 86 ? 13.806 0.437 -18.482 1.00 89.44 86 ILE A CA 1
ATOM 665 C C . ILE A 1 86 ? 13.640 -1.069 -18.652 1.00 89.44 86 ILE A C 1
ATOM 667 O O . ILE A 1 86 ? 14.604 -1.745 -19.002 1.00 89.44 86 ILE A O 1
ATOM 671 N N . TYR A 1 87 ? 12.439 -1.567 -18.389 1.00 87.62 87 TYR A N 1
ATOM 672 C CA . TYR A 1 87 ? 12.117 -2.988 -18.467 1.00 87.62 87 TYR A CA 1
ATOM 673 C C . TYR A 1 87 ? 10.790 -3.174 -19.186 1.00 87.62 87 TYR A C 1
ATOM 675 O O . TYR A 1 87 ? 9.884 -2.338 -19.078 1.00 87.62 87 TYR A O 1
ATOM 683 N N . THR A 1 88 ? 10.653 -4.279 -19.905 1.00 84.12 88 THR A N 1
ATOM 684 C CA . THR A 1 88 ? 9.392 -4.628 -20.556 1.00 84.12 88 THR A CA 1
ATOM 685 C C . THR A 1 88 ? 8.445 -5.323 -19.573 1.00 84.12 88 THR A C 1
ATOM 687 O O . THR A 1 88 ? 8.827 -5.786 -18.494 1.00 84.12 88 THR A O 1
ATOM 690 N N . ALA A 1 89 ? 7.152 -5.357 -19.905 1.00 80.94 89 ALA A N 1
ATOM 691 C CA . ALA A 1 89 ? 6.138 -5.915 -19.010 1.00 80.94 89 ALA A CA 1
ATOM 692 C C . ALA A 1 89 ? 6.301 -7.424 -18.764 1.00 80.94 89 ALA A C 1
ATOM 694 O O . ALA A 1 89 ? 5.917 -7.904 -17.699 1.00 80.94 89 ALA A O 1
ATOM 695 N N . ASP A 1 90 ? 6.873 -8.148 -19.725 1.00 84.31 90 ASP A N 1
ATOM 696 C CA . ASP A 1 90 ? 7.177 -9.579 -19.663 1.00 84.31 90 ASP A CA 1
ATOM 697 C C . ASP A 1 90 ? 8.377 -9.908 -18.762 1.00 84.31 90 ASP A C 1
ATOM 699 O O . ASP A 1 90 ? 8.395 -10.970 -18.145 1.00 84.31 90 ASP A O 1
ATOM 703 N N . GLU A 1 91 ? 9.327 -8.983 -18.605 1.00 85.38 91 GLU A N 1
ATOM 704 C CA . GLU A 1 91 ? 10.458 -9.128 -17.676 1.00 85.38 91 GLU A CA 1
ATOM 705 C C . GLU A 1 91 ? 10.052 -8.885 -16.213 1.00 85.38 91 GLU A C 1
ATOM 707 O O . GLU A 1 91 ? 10.735 -9.302 -15.272 1.00 85.38 91 GLU A O 1
ATOM 712 N N . CYS A 1 92 ? 8.946 -8.170 -16.004 1.00 86.19 92 CYS A N 1
ATOM 713 C CA . CYS A 1 92 ? 8.519 -7.722 -14.690 1.00 86.19 92 CYS A CA 1
ATOM 714 C C . CYS A 1 92 ? 7.776 -8.807 -13.907 1.00 86.19 92 CYS A C 1
ATOM 716 O O . CYS A 1 92 ? 6.894 -9.501 -14.410 1.00 86.19 92 CYS A O 1
ATOM 718 N N . THR A 1 93 ? 8.039 -8.865 -12.603 1.00 86.81 93 THR A N 1
ATOM 719 C CA . THR A 1 93 ? 7.300 -9.714 -11.670 1.00 86.81 93 THR A CA 1
ATOM 720 C C . THR A 1 93 ? 5.830 -9.290 -11.637 1.00 86.81 93 THR A C 1
ATOM 722 O O . THR A 1 93 ? 5.511 -8.172 -11.231 1.00 86.81 93 THR A O 1
ATOM 725 N N . THR A 1 94 ? 4.923 -10.180 -12.048 1.00 79.94 94 THR A N 1
ATOM 726 C CA . THR A 1 94 ? 3.481 -9.891 -12.182 1.00 79.94 94 THR A CA 1
ATOM 727 C C . THR A 1 94 ? 2.664 -10.223 -10.933 1.00 79.94 94 THR A C 1
ATOM 729 O O . THR A 1 94 ? 1.650 -9.572 -10.673 1.00 79.94 94 THR A O 1
ATOM 732 N N . ASP A 1 95 ? 3.104 -11.201 -10.138 1.00 83.75 95 ASP A N 1
ATOM 733 C CA . ASP A 1 95 ? 2.413 -11.659 -8.930 1.00 83.75 95 ASP A CA 1
ATOM 734 C C . ASP A 1 95 ? 3.290 -11.481 -7.686 1.00 83.75 95 ASP A C 1
ATOM 736 O O . ASP A 1 95 ? 4.007 -12.379 -7.244 1.00 83.75 95 ASP A O 1
ATOM 740 N N . VAL A 1 96 ? 3.261 -10.269 -7.134 1.00 87.75 96 VAL A N 1
ATOM 741 C CA . VAL A 1 96 ? 4.030 -9.918 -5.939 1.00 87.75 96 VAL A CA 1
ATOM 742 C C . VAL A 1 96 ? 3.227 -10.279 -4.688 1.00 87.75 96 VAL A C 1
ATOM 744 O O . VAL A 1 96 ? 2.158 -9.714 -4.453 1.00 87.75 96 VAL A O 1
ATOM 747 N N . ARG A 1 97 ? 3.755 -11.198 -3.872 1.00 89.19 97 ARG A N 1
ATOM 748 C CA . ARG A 1 97 ? 3.069 -11.783 -2.698 1.00 89.19 97 ARG A CA 1
ATOM 749 C C . ARG A 1 97 ? 3.664 -11.390 -1.345 1.00 89.19 97 ARG A C 1
ATOM 751 O O . ARG A 1 97 ? 3.306 -11.953 -0.319 1.00 89.19 97 ARG A O 1
ATOM 758 N N . PHE A 1 98 ? 4.583 -10.439 -1.339 1.00 90.31 98 PHE A N 1
ATOM 759 C CA . PHE A 1 98 ? 5.283 -9.988 -0.142 1.00 90.31 98 PHE A CA 1
ATOM 760 C C . PHE A 1 98 ? 5.548 -8.485 -0.229 1.00 90.31 98 PHE A C 1
ATOM 762 O O . PHE A 1 98 ? 5.377 -7.865 -1.283 1.00 90.31 98 PHE A O 1
ATOM 769 N N . ILE A 1 99 ? 5.982 -7.904 0.885 1.00 92.00 99 ILE A N 1
ATOM 770 C CA . ILE A 1 99 ? 6.342 -6.493 0.990 1.00 92.00 99 ILE A CA 1
ATOM 771 C C . ILE A 1 99 ? 7.821 -6.374 1.353 1.00 92.00 99 ILE A C 1
ATOM 773 O O . ILE A 1 99 ? 8.283 -7.000 2.300 1.00 92.00 99 ILE A O 1
ATOM 777 N N . PHE A 1 100 ? 8.580 -5.544 0.639 1.00 92.81 100 PHE A N 1
ATOM 778 C CA . PHE A 1 100 ? 9.938 -5.212 1.075 1.00 92.81 100 PHE A CA 1
ATOM 779 C C . PHE A 1 100 ? 9.926 -4.271 2.292 1.00 92.81 100 PHE A C 1
ATOM 781 O O . PHE A 1 100 ? 8.970 -3.506 2.469 1.00 92.81 100 PHE A O 1
ATOM 788 N N . PRO A 1 101 ? 10.996 -4.228 3.107 1.00 93.06 101 PRO A N 1
ATOM 789 C CA . PRO A 1 101 ? 11.075 -3.322 4.247 1.00 93.06 101 PRO A CA 1
ATOM 790 C C . PRO A 1 101 ? 10.958 -1.858 3.803 1.00 93.06 101 PRO A C 1
ATOM 792 O O . PRO A 1 101 ? 11.468 -1.488 2.742 1.00 93.06 101 PRO A O 1
ATOM 795 N N . ARG A 1 102 ? 10.338 -0.998 4.628 1.00 93.12 102 ARG A N 1
ATOM 796 C CA . ARG A 1 102 ? 10.035 0.412 4.289 1.00 93.12 102 ARG A CA 1
ATOM 797 C C . ARG A 1 102 ? 11.251 1.169 3.751 1.00 93.12 102 ARG A C 1
ATOM 799 O O . ARG A 1 102 ? 11.152 1.883 2.758 1.00 93.12 102 ARG A O 1
ATOM 806 N N . GLN A 1 103 ? 12.412 0.963 4.370 1.00 91.56 103 GLN A N 1
ATOM 807 C CA . GLN A 1 103 ? 13.673 1.586 3.960 1.00 91.56 103 GLN A CA 1
ATOM 808 C C . GLN A 1 103 ? 14.092 1.180 2.540 1.00 91.56 103 GLN A C 1
ATOM 810 O O . GLN A 1 103 ? 14.543 2.016 1.759 1.00 91.56 103 GLN A O 1
ATOM 815 N N . PHE A 1 104 ? 13.918 -0.096 2.185 1.00 92.94 104 PHE A N 1
ATOM 816 C CA . PHE A 1 104 ? 14.233 -0.589 0.849 1.00 92.94 104 PHE A CA 1
ATOM 817 C C . PHE A 1 104 ? 13.232 -0.074 -0.186 1.00 92.94 104 PHE A C 1
ATOM 819 O O . PHE A 1 104 ? 13.642 0.369 -1.253 1.00 92.94 104 PHE A O 1
ATOM 826 N N . VAL A 1 105 ? 11.937 -0.064 0.145 1.00 93.06 105 VAL A N 1
ATOM 827 C CA . VAL A 1 105 ? 10.889 0.503 -0.720 1.00 93.06 105 VAL A CA 1
ATOM 828 C C . VAL A 1 105 ? 11.185 1.970 -1.034 1.00 93.06 105 VAL A C 1
ATOM 830 O O . VAL A 1 105 ? 11.129 2.372 -2.195 1.00 93.06 105 VAL A O 1
ATOM 833 N N . GLN A 1 106 ? 11.576 2.756 -0.026 1.00 92.62 106 GLN A N 1
ATOM 834 C CA . GLN A 1 106 ? 11.955 4.153 -0.221 1.00 92.62 106 GLN A CA 1
ATOM 835 C C . GLN A 1 106 ? 13.198 4.283 -1.107 1.00 92.62 106 GLN A C 1
ATOM 837 O O . GLN A 1 106 ? 13.207 5.098 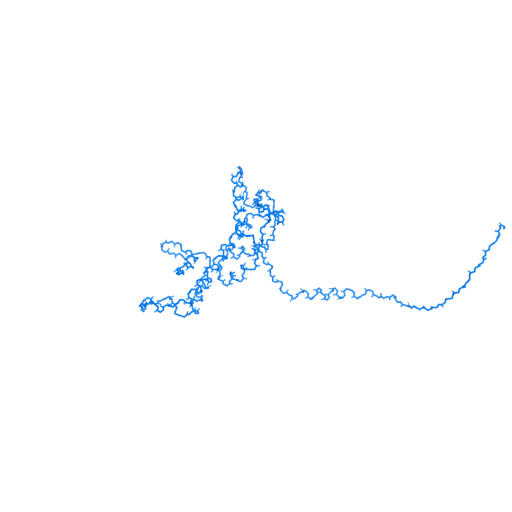-2.025 1.00 92.62 106 GLN A O 1
ATOM 842 N N . LYS A 1 107 ? 14.220 3.449 -0.885 1.00 92.38 107 LYS A N 1
ATOM 843 C CA . LYS A 1 107 ? 15.426 3.420 -1.721 1.00 92.38 107 LYS A CA 1
ATOM 844 C C . LYS A 1 107 ? 15.105 3.089 -3.181 1.00 92.38 107 LYS A C 1
ATOM 846 O O . LYS A 1 107 ? 15.585 3.777 -4.074 1.00 92.38 107 LYS A O 1
ATOM 851 N N . ALA A 1 108 ? 14.283 2.069 -3.424 1.00 92.44 108 ALA A N 1
ATOM 852 C CA . ALA A 1 108 ? 13.849 1.682 -4.764 1.00 92.44 108 ALA A CA 1
ATOM 853 C C . ALA A 1 108 ? 13.054 2.809 -5.439 1.00 92.44 108 ALA A C 1
ATOM 855 O O . ALA A 1 108 ? 13.297 3.125 -6.600 1.00 92.44 108 ALA A O 1
ATOM 856 N N . LYS A 1 109 ? 12.156 3.470 -4.698 1.00 92.00 109 LYS A N 1
ATOM 857 C CA . LYS A 1 109 ? 11.405 4.627 -5.192 1.00 92.00 109 LYS A CA 1
ATOM 858 C C . LYS A 1 109 ? 12.333 5.780 -5.580 1.00 92.00 109 LYS A C 1
ATOM 860 O O . LYS A 1 109 ? 12.179 6.328 -6.666 1.00 92.00 109 LYS A O 1
ATOM 865 N N . THR A 1 110 ? 13.305 6.123 -4.734 1.00 91.38 110 THR A N 1
ATOM 866 C CA . THR A 1 110 ? 14.302 7.161 -5.036 1.00 91.38 110 THR A CA 1
ATOM 867 C C . THR A 1 110 ? 15.126 6.800 -6.269 1.00 91.38 110 THR A C 1
ATOM 869 O O . THR A 1 110 ? 15.232 7.627 -7.166 1.00 91.38 110 THR A O 1
ATOM 872 N N . ALA A 1 111 ? 15.614 5.560 -6.373 1.00 91.88 111 ALA A N 1
ATOM 873 C CA . ALA A 1 111 ? 16.377 5.099 -7.534 1.00 91.88 111 ALA A CA 1
ATOM 874 C C . ALA A 1 111 ? 15.583 5.227 -8.848 1.00 91.88 111 ALA A C 1
ATOM 876 O O . ALA A 1 111 ? 16.131 5.684 -9.846 1.00 91.88 111 ALA A O 1
ATOM 877 N N . ILE A 1 112 ? 14.286 4.887 -8.852 1.00 90.38 112 ILE A N 1
ATOM 878 C CA . ILE A 1 112 ? 13.413 5.076 -10.028 1.00 90.38 112 ILE A CA 1
ATOM 879 C C . ILE A 1 112 ? 13.292 6.557 -10.386 1.00 90.38 112 ILE A C 1
ATOM 881 O O . ILE A 1 112 ? 13.389 6.917 -11.556 1.00 90.38 112 ILE A O 1
ATOM 885 N N . LEU A 1 113 ? 13.061 7.417 -9.392 1.00 88.38 113 LEU A N 1
ATOM 886 C CA . LEU A 1 113 ? 12.895 8.853 -9.613 1.00 88.38 113 LEU A CA 1
ATOM 887 C C . LEU A 1 113 ? 14.180 9.506 -10.133 1.00 88.38 113 LEU A C 1
ATOM 889 O O . LEU A 1 113 ? 14.114 10.337 -11.032 1.00 88.38 113 LEU A O 1
ATOM 893 N N . GLU A 1 114 ? 15.338 9.136 -9.591 1.00 89.69 114 GLU A N 1
ATOM 894 C CA . GLU A 1 114 ? 16.645 9.612 -10.057 1.00 89.69 114 GLU A CA 1
ATOM 895 C C . GLU A 1 114 ? 16.946 9.128 -11.472 1.00 89.69 114 GLU A C 1
ATOM 897 O O . GLU A 1 114 ? 17.337 9.928 -12.319 1.00 89.69 114 GLU A O 1
ATOM 902 N N . PHE A 1 115 ? 16.684 7.850 -11.754 1.00 90.25 115 PHE A N 1
ATOM 903 C CA . PHE A 1 115 ? 16.843 7.293 -13.091 1.00 90.25 115 PHE A CA 1
ATOM 904 C C . PHE A 1 115 ? 15.972 8.033 -14.107 1.00 90.25 115 PHE A C 1
ATOM 906 O O . PHE A 1 115 ? 16.473 8.458 -15.138 1.00 90.25 115 PHE A O 1
ATOM 913 N N . ARG A 1 116 ? 14.699 8.288 -13.781 1.00 86.69 116 ARG A N 1
ATOM 914 C CA . ARG A 1 116 ? 13.792 9.069 -14.636 1.00 86.69 116 ARG A CA 1
ATOM 915 C C . ARG A 1 116 ? 14.286 10.485 -14.895 1.00 86.69 116 ARG A C 1
ATOM 917 O O . ARG A 1 116 ? 14.234 10.929 -16.029 1.00 86.69 116 ARG A O 1
ATOM 924 N N . LYS A 1 117 ? 14.791 11.179 -13.871 1.00 86.44 117 LYS A N 1
ATOM 925 C CA . LYS A 1 117 ? 15.355 12.531 -14.034 1.00 86.44 117 LYS A CA 1
ATOM 926 C C . LYS A 1 117 ? 16.570 12.557 -14.961 1.00 86.44 117 LYS A C 1
ATOM 928 O O . LYS A 1 117 ? 16.821 13.579 -15.586 1.00 86.44 117 LYS A O 1
ATOM 933 N N . ALA A 1 118 ? 17.329 11.465 -15.017 1.00 86.31 118 ALA A N 1
ATOM 934 C CA . ALA A 1 118 ? 18.478 11.335 -15.904 1.00 86.31 118 ALA A CA 1
ATOM 935 C C . ALA A 1 118 ? 18.088 10.987 -17.354 1.00 86.31 118 ALA A C 1
ATOM 937 O O . ALA A 1 118 ? 18.923 11.109 -18.250 1.00 86.31 118 ALA A O 1
ATOM 938 N N . LEU A 1 119 ? 16.844 10.562 -17.608 1.00 82.69 119 LEU A N 1
ATOM 939 C CA . LEU A 1 119 ? 16.353 10.298 -18.958 1.00 82.69 119 LEU A CA 1
ATOM 940 C C . LEU A 1 119 ? 15.965 11.617 -19.639 1.00 82.69 119 LEU A C 1
ATOM 942 O O . LEU A 1 119 ? 15.220 12.423 -19.097 1.00 82.69 119 LEU A O 1
ATOM 946 N N . VAL A 1 120 ? 16.462 11.814 -20.861 1.00 71.00 120 VA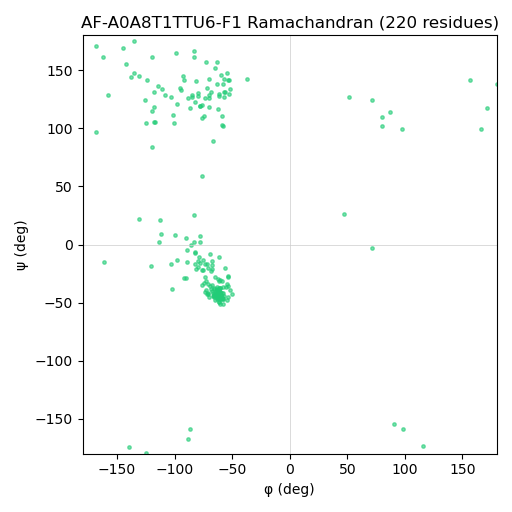L A N 1
ATOM 947 C CA . VAL A 1 120 ? 16.161 12.990 -21.705 1.00 71.00 120 VAL A CA 1
ATOM 948 C C . VAL A 1 120 ? 14.777 12.878 -22.368 1.00 71.00 120 VAL A C 1
ATOM 950 O O . VAL A 1 120 ? 14.229 13.864 -22.850 1.00 71.00 120 VAL A O 1
ATOM 953 N N . VAL A 1 121 ? 14.203 11.673 -22.388 1.00 71.00 121 VAL A N 1
ATOM 954 C CA . VAL A 1 121 ? 12.914 11.353 -23.012 1.00 71.00 121 VAL A CA 1
ATOM 955 C C . VAL A 1 121 ? 11.926 10.951 -21.926 1.00 71.00 121 VAL A C 1
ATOM 957 O O . VAL A 1 121 ? 12.277 10.180 -21.032 1.00 71.00 121 VAL A O 1
ATOM 960 N N . ASP A 1 122 ? 10.699 11.460 -22.018 1.00 69.75 122 ASP A N 1
ATOM 961 C CA . ASP A 1 122 ? 9.626 11.121 -21.089 1.00 69.75 122 ASP A CA 1
ATOM 962 C C . ASP A 1 122 ? 9.094 9.721 -21.424 1.00 69.75 122 ASP A C 1
ATOM 964 O O . ASP A 1 122 ? 8.499 9.485 -22.478 1.00 69.75 122 ASP A O 1
ATOM 968 N N . TYR A 1 123 ? 9.391 8.759 -20.557 1.00 67.62 123 TYR A N 1
ATOM 969 C CA . TYR A 1 123 ? 8.949 7.380 -20.715 1.00 67.62 123 TYR A CA 1
ATOM 970 C C . TYR A 1 123 ? 7.621 7.175 -19.992 1.00 67.62 123 TYR A C 1
ATOM 972 O O . TYR A 1 123 ? 7.428 7.661 -18.877 1.00 67.62 123 TYR A O 1
ATOM 980 N N . ALA A 1 124 ? 6.723 6.390 -20.597 1.00 66.81 124 ALA A N 1
ATOM 981 C CA . ALA A 1 124 ? 5.463 6.023 -19.962 1.00 66.81 124 ALA A CA 1
ATOM 982 C C . ALA A 1 124 ? 5.711 5.408 -18.576 1.00 66.81 124 ALA A C 1
ATOM 984 O O . ALA A 1 124 ? 6.650 4.623 -18.390 1.00 66.81 124 ALA A O 1
ATOM 985 N N . ASP A 1 125 ? 4.838 5.737 -17.621 1.00 62.72 125 ASP A N 1
ATOM 986 C CA . ASP A 1 125 ? 4.998 5.402 -16.202 1.00 62.72 125 ASP A CA 1
ATOM 987 C C . ASP A 1 125 ? 5.237 3.902 -15.943 1.00 62.72 125 ASP A C 1
ATOM 989 O O . ASP A 1 125 ? 5.914 3.525 -14.982 1.00 62.72 125 ASP A O 1
ATOM 993 N N . ASP A 1 126 ? 4.735 3.060 -16.844 1.00 68.62 126 ASP A N 1
ATOM 994 C CA . ASP A 1 126 ? 4.789 1.604 -16.781 1.00 68.62 126 ASP A CA 1
ATOM 995 C C . ASP A 1 126 ? 6.104 0.979 -17.273 1.00 68.62 126 ASP A C 1
ATOM 997 O O . ASP A 1 126 ? 6.283 -0.224 -17.121 1.00 68.62 126 ASP A O 1
ATOM 1001 N N . SER A 1 127 ? 7.029 1.754 -17.842 1.00 78.38 127 SER A N 1
ATOM 1002 C CA . SER A 1 127 ? 8.260 1.214 -18.454 1.00 78.38 127 SER A CA 1
ATOM 1003 C C . SER A 1 127 ? 9.497 1.271 -17.555 1.00 78.38 127 SER A C 1
ATOM 1005 O O . SER A 1 127 ? 10.500 0.617 -17.836 1.00 78.38 127 SER A O 1
ATOM 1007 N N . VAL A 1 128 ? 9.441 2.027 -16.452 1.00 86.06 128 VAL A N 1
ATOM 1008 C CA . VAL A 1 128 ? 10.566 2.158 -15.515 1.00 86.06 128 VAL A CA 1
ATOM 1009 C C . VAL A 1 128 ? 10.316 1.322 -14.264 1.00 86.06 128 VAL A C 1
ATOM 1011 O O . VAL A 1 128 ? 9.298 1.459 -13.575 1.00 86.06 128 VAL A O 1
ATOM 1014 N N . GLY A 1 129 ? 11.287 0.475 -13.940 1.00 90.44 129 GLY A N 1
ATOM 1015 C CA . GLY A 1 129 ? 11.251 -0.412 -12.785 1.00 90.44 129 GLY A CA 1
ATOM 1016 C C . GLY A 1 129 ? 12.596 -0.507 -12.079 1.00 90.44 129 GLY A C 1
ATOM 1017 O O . GLY A 1 129 ? 13.548 0.202 -12.399 1.00 90.44 129 GLY A O 1
ATOM 1018 N N . VAL A 1 130 ? 12.661 -1.394 -11.093 1.00 92.62 130 VAL A N 1
ATOM 1019 C CA . VAL A 1 130 ? 13.864 -1.712 -10.322 1.00 92.62 130 VAL A CA 1
ATOM 1020 C C . VAL A 1 130 ? 14.113 -3.206 -10.383 1.00 92.62 130 VAL A C 1
ATOM 1022 O O . VAL A 1 130 ? 13.264 -3.995 -9.970 1.00 92.62 130 VAL A O 1
ATOM 1025 N N . SER A 1 131 ? 15.307 -3.583 -10.825 1.00 92.56 131 SER A N 1
ATOM 1026 C CA . SER A 1 131 ? 15.830 -4.933 -10.661 1.00 92.56 131 SER A CA 1
ATOM 1027 C C . SER A 1 131 ? 16.376 -5.109 -9.247 1.00 92.56 131 SER A C 1
ATOM 1029 O O . SER A 1 131 ? 17.178 -4.305 -8.751 1.00 92.56 131 SER A O 1
ATOM 1031 N N . VAL A 1 132 ? 15.907 -6.164 -8.588 1.00 90.25 132 VAL A N 1
ATOM 1032 C CA . VAL A 1 132 ? 16.276 -6.558 -7.234 1.00 90.25 132 VAL A CA 1
ATOM 1033 C C . VAL A 1 132 ? 16.880 -7.956 -7.308 1.00 90.25 132 VAL A C 1
ATOM 1035 O O . VAL A 1 132 ? 16.202 -8.927 -7.655 1.00 90.25 132 VAL A O 1
ATOM 1038 N N . SER A 1 133 ? 18.171 -8.069 -6.985 1.00 86.12 133 SER A N 1
ATOM 1039 C CA . SER A 1 133 ? 18.904 -9.339 -7.058 1.00 86.12 133 SER A CA 1
ATOM 1040 C C . SER A 1 133 ? 18.177 -10.442 -6.288 1.00 86.12 133 SER A C 1
ATOM 1042 O O . SER A 1 133 ? 17.843 -10.232 -5.128 1.00 86.12 133 SER A O 1
ATOM 1044 N N . SER A 1 134 ? 17.967 -11.599 -6.922 1.00 83.38 134 SER A N 1
ATOM 1045 C CA . SER A 1 134 ? 17.258 -12.772 -6.372 1.00 83.38 134 SER A CA 1
ATOM 1046 C C . SER A 1 134 ? 15.736 -12.649 -6.216 1.00 83.38 134 SER A C 1
ATOM 1048 O O . SER A 1 134 ? 15.099 -13.629 -5.845 1.00 83.38 134 SER A O 1
ATOM 1050 N N . PHE A 1 135 ? 15.140 -11.493 -6.526 1.00 87.31 135 PHE A N 1
ATOM 1051 C CA . PHE A 1 135 ? 13.690 -11.268 -6.411 1.00 87.31 135 PHE A CA 1
ATOM 1052 C C . PHE A 1 135 ? 13.013 -10.897 -7.736 1.00 87.31 135 PHE A C 1
ATOM 1054 O O . PHE A 1 135 ? 11.793 -11.008 -7.848 1.00 87.31 135 PHE A O 1
ATOM 1061 N N . GLY A 1 136 ? 13.787 -10.458 -8.729 1.00 90.75 136 GLY A N 1
ATOM 1062 C CA . GLY A 1 136 ? 13.285 -10.083 -10.048 1.00 90.75 136 GLY A CA 1
ATOM 1063 C C . GLY A 1 136 ? 13.101 -8.577 -10.211 1.00 90.75 136 GLY A C 1
ATOM 1064 O O . GLY A 1 136 ? 13.722 -7.776 -9.506 1.00 90.75 136 GLY A O 1
ATOM 1065 N N . ILE A 1 137 ? 12.270 -8.196 -11.177 1.00 92.38 137 ILE A N 1
ATOM 1066 C CA . ILE A 1 137 ? 12.096 -6.808 -11.612 1.00 92.38 137 ILE A CA 1
ATOM 1067 C C . ILE A 1 137 ? 10.731 -6.2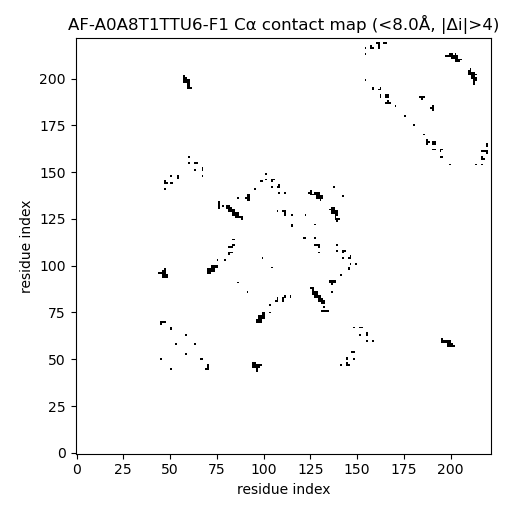91 -11.159 1.00 92.38 137 ILE A C 1
ATOM 1069 O O . ILE A 1 137 ? 9.692 -6.898 -11.411 1.00 92.38 137 ILE A O 1
ATOM 1073 N N . PHE A 1 138 ? 10.722 -5.136 -10.501 1.00 91.44 138 PHE A N 1
ATOM 1074 C CA . PHE A 1 138 ? 9.521 -4.519 -9.949 1.00 91.44 138 PHE A CA 1
ATOM 1075 C C . PHE A 1 138 ? 9.264 -3.169 -10.607 1.00 91.44 138 PHE A C 1
ATOM 1077 O O . PHE A 1 138 ? 10.055 -2.238 -10.469 1.00 91.44 138 PHE A O 1
ATOM 1084 N N . MET A 1 139 ? 8.120 -3.039 -11.275 1.00 89.75 139 MET A N 1
ATOM 1085 C CA . MET A 1 139 ? 7.647 -1.758 -11.799 1.00 89.75 139 MET A CA 1
ATOM 1086 C C . MET A 1 139 ? 7.377 -0.742 -10.686 1.00 89.75 139 MET A C 1
ATOM 1088 O O . MET A 1 139 ? 7.042 -1.112 -9.553 1.00 89.75 139 MET A O 1
ATOM 1092 N N . LEU A 1 140 ? 7.403 0.549 -11.036 1.00 87.38 140 LEU A N 1
ATOM 1093 C CA . LEU A 1 140 ? 7.076 1.634 -10.107 1.00 87.38 140 LEU A CA 1
ATOM 1094 C C . LEU A 1 140 ? 5.728 1.424 -9.399 1.00 87.38 140 LEU A C 1
ATOM 1096 O O . LEU A 1 140 ? 5.626 1.662 -8.196 1.00 87.38 140 LEU A O 1
ATOM 1100 N N . LYS A 1 141 ? 4.706 0.916 -10.099 1.00 86.56 141 LYS A N 1
ATOM 1101 C CA . LYS A 1 141 ? 3.394 0.614 -9.500 1.00 86.56 141 LYS A CA 1
ATOM 1102 C C . LYS A 1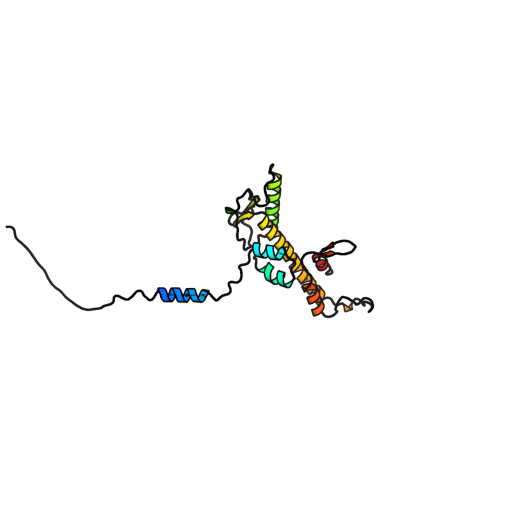 141 ? 3.477 -0.373 -8.329 1.00 86.56 141 LYS A C 1
ATOM 1104 O O . LYS A 1 141 ? 2.778 -0.188 -7.336 1.00 86.56 141 LYS A O 1
ATOM 1109 N N . HIS A 1 142 ? 4.362 -1.372 -8.396 1.00 88.75 142 HIS A N 1
ATOM 1110 C CA . HIS A 1 142 ? 4.568 -2.332 -7.308 1.00 88.75 142 HIS A CA 1
ATOM 1111 C C . HIS A 1 142 ? 5.255 -1.664 -6.116 1.00 88.75 142 HIS A C 1
ATOM 1113 O O . HIS A 1 142 ? 4.796 -1.804 -4.985 1.00 88.75 142 HIS A O 1
ATOM 1119 N N . ILE A 1 143 ? 6.301 -0.870 -6.366 1.00 91.19 143 ILE A N 1
ATOM 1120 C CA . ILE A 1 143 ? 7.018 -0.128 -5.318 1.00 91.19 143 ILE A CA 1
ATOM 1121 C C . ILE A 1 143 ? 6.092 0.884 -4.625 1.00 91.19 143 ILE A C 1
ATOM 1123 O O . ILE A 1 143 ? 6.053 0.962 -3.397 1.00 91.19 143 ILE A O 1
ATOM 1127 N N . ASN A 1 144 ? 5.277 1.612 -5.390 1.00 89.81 144 ASN A N 1
ATOM 1128 C CA . ASN A 1 144 ? 4.285 2.540 -4.851 1.00 89.81 144 ASN A CA 1
ATOM 1129 C C . ASN A 1 144 ? 3.208 1.821 -4.032 1.00 89.81 144 ASN A C 1
ATOM 1131 O O . ASN A 1 144 ? 2.819 2.315 -2.974 1.00 89.81 144 ASN A O 1
ATOM 1135 N N . ALA A 1 145 ? 2.748 0.654 -4.482 1.00 89.88 145 ALA A N 1
ATOM 1136 C CA . ALA A 1 145 ? 1.801 -0.160 -3.735 1.00 89.88 145 ALA A CA 1
ATOM 1137 C C . ALA A 1 145 ? 2.376 -0.626 -2.389 1.00 89.88 145 ALA A C 1
ATOM 1139 O O . ALA A 1 145 ? 1.716 -0.469 -1.362 1.00 89.88 145 ALA A O 1
ATOM 1140 N N . MET A 1 146 ? 3.626 -1.104 -2.366 1.00 92.44 146 MET A N 1
ATOM 1141 C CA . MET A 1 146 ? 4.320 -1.455 -1.121 1.00 92.44 146 MET A CA 1
ATOM 1142 C C . MET A 1 146 ? 4.465 -0.248 -0.189 1.00 92.44 146 MET A C 1
ATOM 1144 O O . MET A 1 146 ? 4.250 -0.362 1.015 1.00 92.44 146 MET A O 1
ATOM 1148 N N . ASN A 1 147 ? 4.784 0.930 -0.732 1.00 91.94 147 ASN A N 1
ATOM 1149 C CA . ASN A 1 147 ? 4.886 2.153 0.063 1.00 91.94 147 ASN A CA 1
ATOM 1150 C C . ASN A 1 147 ? 3.540 2.532 0.695 1.00 91.94 147 ASN A C 1
ATOM 1152 O O . ASN A 1 147 ? 3.478 2.855 1.878 1.00 91.94 147 ASN A O 1
ATOM 1156 N N . ARG A 1 148 ? 2.451 2.460 -0.081 1.00 89.81 148 ARG A N 1
ATOM 1157 C CA . ARG A 1 148 ? 1.099 2.716 0.429 1.00 89.81 148 ARG A CA 1
ATOM 1158 C C . ARG A 1 148 ? 0.706 1.701 1.501 1.00 89.81 148 ARG A C 1
ATOM 1160 O O . ARG A 1 148 ? 0.090 2.104 2.482 1.00 89.81 148 ARG A O 1
ATOM 1167 N N . TRP A 1 149 ? 1.076 0.428 1.342 1.00 91.81 149 TRP A N 1
ATOM 1168 C CA . TRP A 1 149 ? 0.860 -0.598 2.366 1.00 91.81 149 TRP A CA 1
ATOM 1169 C C . TRP A 1 149 ? 1.534 -0.226 3.690 1.00 91.81 149 TRP A C 1
ATOM 1171 O O . TRP A 1 149 ? 0.862 -0.234 4.716 1.00 91.81 149 TRP A O 1
ATOM 1181 N N . HIS A 1 150 ? 2.803 0.209 3.668 1.00 92.06 150 HIS A N 1
ATOM 1182 C CA . HIS A 1 150 ? 3.510 0.667 4.878 1.00 92.06 150 HIS A CA 1
ATOM 1183 C C . HIS A 1 150 ? 2.780 1.821 5.567 1.00 92.06 150 HIS A C 1
ATOM 1185 O O . HIS A 1 150 ? 2.548 1.769 6.771 1.00 92.06 150 HIS A O 1
ATOM 1191 N N . THR A 1 151 ? 2.355 2.83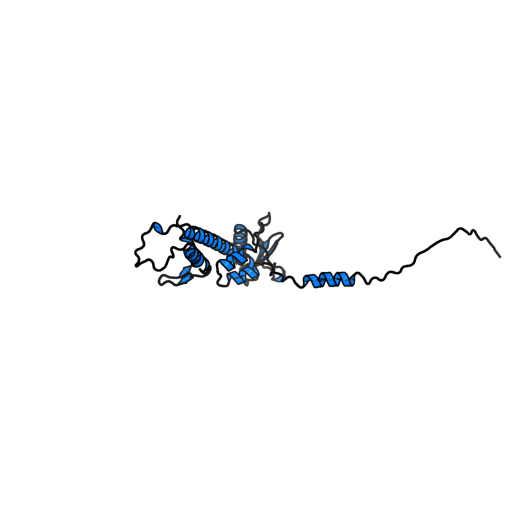5 4.808 1.00 89.19 151 THR A N 1
ATOM 1192 C CA . THR A 1 151 ? 1.572 3.954 5.357 1.00 89.19 151 THR A CA 1
ATOM 1193 C C . THR A 1 151 ? 0.248 3.492 5.967 1.00 89.19 151 THR A C 1
ATOM 1195 O O . THR A 1 151 ? -0.179 4.021 6.987 1.00 89.19 151 THR A O 1
ATOM 1198 N N . ARG A 1 152 ? -0.428 2.505 5.369 1.00 86.75 152 ARG A N 1
ATOM 1199 C CA . ARG A 1 152 ? -1.710 2.025 5.901 1.00 86.75 152 ARG A CA 1
ATOM 1200 C C . ARG A 1 152 ? -1.554 1.132 7.122 1.00 86.75 152 ARG A C 1
ATOM 1202 O O . ARG A 1 152 ? -2.387 1.227 8.013 1.00 86.75 152 ARG A O 1
ATOM 1209 N N . MET A 1 153 ? -0.500 0.324 7.189 1.00 89.38 153 MET A N 1
ATOM 1210 C CA . MET A 1 153 ? -0.145 -0.405 8.410 1.00 89.38 153 MET A CA 1
ATOM 1211 C C . MET A 1 153 ? 0.141 0.559 9.568 1.00 89.38 153 MET A C 1
ATOM 1213 O O . MET A 1 153 ? -0.267 0.300 10.695 1.00 89.38 153 MET A O 1
ATOM 1217 N N . GLU A 1 154 ? 0.769 1.705 9.288 1.00 88.62 154 GLU A N 1
ATOM 1218 C CA . GLU A 1 154 ? 0.972 2.769 10.278 1.00 88.62 154 GLU A CA 1
ATOM 1219 C C . GLU A 1 154 ? -0.365 3.357 10.765 1.00 88.62 154 GLU A C 1
ATOM 1221 O O . GLU A 1 154 ? -0.580 3.460 11.970 1.00 88.62 154 GLU A O 1
ATOM 1226 N N . TYR A 1 155 ? -1.308 3.655 9.862 1.00 84.56 155 TYR A N 1
ATOM 1227 C CA . TYR A 1 155 ? -2.652 4.105 10.256 1.00 84.56 155 TYR A CA 1
ATOM 1228 C C . TYR A 1 155 ? -3.434 3.052 11.037 1.00 84.56 155 TYR A C 1
ATOM 1230 O O . TYR A 1 155 ? -4.166 3.404 11.960 1.00 84.56 155 TYR A O 1
ATOM 1238 N N . LEU A 1 156 ? -3.287 1.773 10.690 1.00 86.50 156 LEU A N 1
ATOM 1239 C CA . LEU A 1 156 ? -3.922 0.682 11.420 1.00 86.50 156 LEU A CA 1
ATOM 1240 C C . LEU A 1 156 ? -3.426 0.653 12.872 1.00 86.50 156 LEU A C 1
ATOM 1242 O O . LEU A 1 156 ? -4.238 0.708 13.791 1.00 86.50 156 LEU A O 1
ATOM 1246 N N . SER A 1 157 ? -2.106 0.707 13.070 1.00 87.50 157 SER A N 1
ATOM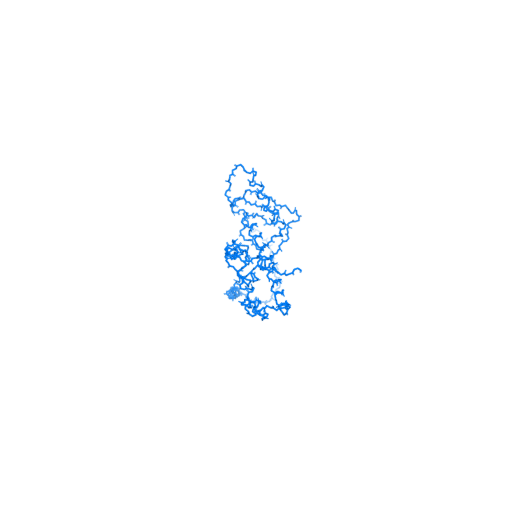 1247 C CA . SER A 1 157 ? -1.497 0.779 14.403 1.00 87.50 157 SER A CA 1
ATOM 1248 C C . SER A 1 157 ? -1.901 2.045 15.172 1.00 87.50 157 SER A C 1
ATOM 1250 O O . SER A 1 157 ? -2.208 1.981 16.361 1.00 87.50 157 SER A O 1
ATOM 1252 N N . GLN A 1 158 ? -1.977 3.203 14.506 1.00 83.25 158 GLN A N 1
ATOM 1253 C CA . GLN A 1 158 ? -2.487 4.434 15.124 1.00 83.25 158 GLN A CA 1
ATOM 1254 C C . GLN A 1 158 ? -3.957 4.302 15.541 1.00 83.25 158 GLN A C 1
ATOM 1256 O O . GLN A 1 158 ? -4.331 4.784 16.606 1.00 83.25 158 GLN A O 1
ATOM 1261 N N . THR A 1 159 ? -4.780 3.620 14.741 1.00 81.31 159 THR A N 1
ATOM 1262 C CA . THR A 1 159 ? -6.192 3.371 15.064 1.00 81.31 159 THR A CA 1
ATOM 1263 C C . THR A 1 159 ? -6.325 2.462 16.281 1.00 81.31 159 THR A C 1
ATOM 1265 O O . THR A 1 159 ? -7.109 2.762 17.175 1.00 81.31 159 THR A O 1
ATOM 1268 N N . GLU A 1 160 ? -5.531 1.394 16.361 1.00 85.56 160 GLU A N 1
ATOM 1269 C CA . GLU A 1 160 ? -5.477 0.508 17.533 1.00 85.56 160 GLU A CA 1
ATOM 1270 C C . GLU A 1 160 ? -5.082 1.274 18.797 1.00 85.56 160 GLU A C 1
ATOM 1272 O O . GLU A 1 160 ? -5.745 1.164 19.830 1.00 85.56 160 GLU A O 1
ATOM 1277 N N . ASN A 1 161 ? -4.050 2.114 18.707 1.00 83.81 161 ASN A N 1
ATOM 1278 C CA . ASN A 1 161 ? -3.637 2.977 19.811 1.00 83.81 161 ASN A CA 1
ATOM 1279 C C . ASN A 1 161 ? -4.751 3.948 20.214 1.00 83.81 161 ASN A C 1
ATOM 1281 O O . ASN A 1 161 ? -4.990 4.137 21.406 1.00 83.81 161 ASN A O 1
ATOM 1285 N N . ALA A 1 162 ? -5.472 4.515 19.244 1.00 79.75 162 ALA A N 1
ATOM 1286 C CA . ALA A 1 162 ? -6.582 5.418 19.509 1.00 79.75 162 ALA A CA 1
ATOM 1287 C C . ALA A 1 162 ? -7.779 4.725 20.159 1.00 79.75 162 ALA A C 1
ATOM 1289 O O . ALA A 1 162 ? -8.359 5.271 21.098 1.00 79.75 162 ALA A O 1
ATOM 1290 N N . ILE A 1 163 ? -8.112 3.508 19.725 1.00 80.19 163 ILE A N 1
ATOM 1291 C CA . ILE A 1 163 ? -9.128 2.666 20.365 1.00 80.19 163 ILE A CA 1
ATOM 1292 C C . ILE A 1 163 ? -8.716 2.373 21.809 1.00 80.19 163 ILE A C 1
ATOM 1294 O O . ILE A 1 163 ? -9.496 2.622 22.729 1.00 80.19 163 ILE A O 1
ATOM 1298 N N . ASN A 1 164 ? -7.483 1.908 22.023 1.00 83.56 164 ASN A N 1
ATOM 1299 C CA . ASN A 1 164 ? -6.961 1.603 23.353 1.00 83.56 164 ASN A CA 1
ATOM 1300 C C . ASN A 1 164 ? -6.987 2.833 24.264 1.00 83.56 164 ASN A C 1
ATOM 1302 O O . ASN A 1 164 ? -7.440 2.745 25.407 1.00 83.56 164 ASN A O 1
ATOM 1306 N N . TRP A 1 165 ? -6.551 3.989 23.765 1.00 82.38 165 TRP A N 1
ATOM 1307 C CA . TRP A 1 165 ? -6.618 5.247 24.500 1.00 82.38 165 TRP A CA 1
ATOM 1308 C C . TRP A 1 165 ? -8.065 5.619 24.827 1.00 82.38 165 TRP A C 1
ATOM 1310 O O . TRP A 1 165 ? -8.379 5.893 25.984 1.00 82.38 165 TRP A O 1
ATOM 1320 N N . ALA A 1 166 ? -8.970 5.583 23.847 1.00 75.88 166 ALA A N 1
ATOM 1321 C CA . ALA A 1 166 ? -10.358 5.981 24.037 1.00 75.88 166 ALA A CA 1
ATOM 1322 C C . ALA A 1 166 ? -11.067 5.083 25.053 1.00 75.88 166 ALA A C 1
ATOM 1324 O O . ALA A 1 166 ? -11.726 5.596 25.950 1.00 75.88 166 ALA A O 1
ATOM 1325 N N . VAL A 1 167 ? -10.902 3.762 24.967 1.00 76.81 167 VAL A N 1
ATOM 1326 C CA . VAL A 1 167 ? -11.514 2.795 25.890 1.00 76.81 167 VAL A CA 1
ATOM 1327 C C . VAL A 1 167 ? -11.025 3.004 27.325 1.00 76.81 167 VAL A C 1
ATOM 1329 O O . VAL A 1 167 ? -11.844 3.010 28.246 1.00 76.81 167 VAL A O 1
ATOM 1332 N N . ASN A 1 168 ? -9.724 3.238 27.512 1.00 77.81 168 ASN A N 1
ATOM 1333 C CA . ASN A 1 168 ? -9.103 3.331 28.836 1.00 77.81 168 ASN A CA 1
ATOM 1334 C C . ASN A 1 168 ? -9.107 4.748 29.438 1.00 77.81 168 ASN A C 1
ATOM 1336 O O . ASN A 1 168 ? -8.909 4.908 30.642 1.00 77.81 168 ASN A O 1
ATOM 1340 N N . THR A 1 169 ? -9.372 5.787 28.643 1.00 69.75 169 THR A N 1
ATOM 1341 C CA . THR A 1 169 ? -9.444 7.162 29.149 1.00 69.75 169 THR A CA 1
ATOM 1342 C C . THR A 1 169 ? -10.762 7.392 29.884 1.00 69.75 169 THR A C 1
ATOM 1344 O O . THR A 1 169 ? -11.854 7.289 29.314 1.00 69.75 169 THR A O 1
ATOM 1347 N N . SER A 1 170 ? -10.664 7.738 31.169 1.00 60.53 170 SER A N 1
ATOM 1348 C CA . SER A 1 170 ? -11.806 8.148 31.986 1.00 60.53 170 SER A CA 1
ATOM 1349 C C . SER A 1 170 ? -12.245 9.568 31.619 1.00 60.53 170 SER A C 1
ATOM 1351 O O . SER A 1 170 ? -11.560 10.538 31.939 1.00 60.53 170 SER A O 1
ATOM 1353 N N . ILE A 1 171 ? -13.424 9.702 31.001 1.00 60.75 171 ILE A N 1
ATOM 1354 C CA . ILE A 1 171 ? -14.058 11.004 30.700 1.00 60.75 171 ILE A CA 1
ATOM 1355 C C . ILE A 1 171 ? -14.491 11.732 31.989 1.00 60.75 171 ILE A C 1
ATOM 1357 O O . ILE A 1 171 ? -14.699 12.940 31.985 1.00 60.75 171 ILE A O 1
ATOM 1361 N N . LYS A 1 172 ? -14.528 11.035 33.136 1.00 56.56 172 LYS A N 1
ATOM 1362 C CA . LYS A 1 172 ? -14.958 11.593 34.430 1.00 56.56 172 LYS A CA 1
ATOM 1363 C C . LYS A 1 172 ? -14.095 12.755 34.948 1.00 56.56 172 LYS A C 1
ATOM 1365 O O . LYS A 1 172 ? -14.476 13.371 35.934 1.00 56.56 172 LYS A O 1
ATOM 1370 N N . ARG A 1 173 ? -12.931 13.038 34.346 1.00 51.19 173 ARG A N 1
ATOM 1371 C CA . ARG A 1 173 ? -12.068 14.162 34.759 1.00 51.19 173 ARG A CA 1
ATOM 1372 C C . ARG A 1 173 ? -12.483 15.519 34.195 1.00 51.19 173 ARG A C 1
ATOM 1374 O O . ARG A 1 173 ? -12.022 16.524 34.721 1.00 51.19 173 ARG A O 1
ATOM 1381 N N . ILE A 1 174 ? -13.323 15.566 33.163 1.00 52.78 174 ILE A N 1
ATOM 1382 C CA . ILE A 1 174 ? -13.785 16.827 32.579 1.00 52.78 174 ILE A CA 1
ATOM 1383 C C . ILE A 1 174 ? -15.295 16.869 32.767 1.00 52.78 174 ILE A C 1
ATOM 1385 O O . ILE A 1 174 ? -16.026 16.144 32.097 1.00 52.78 174 ILE A O 1
ATOM 1389 N N . THR A 1 175 ? -15.764 17.689 33.705 1.00 48.47 175 THR A N 1
ATOM 1390 C CA . THR A 1 175 ? -17.189 17.998 33.841 1.00 48.47 175 THR A CA 1
ATOM 1391 C C . THR A 1 175 ? -17.602 18.790 32.603 1.00 48.47 175 THR A C 1
ATOM 1393 O O . THR A 1 175 ? -17.455 20.008 32.561 1.00 48.47 175 THR A O 1
ATOM 1396 N N . ILE A 1 176 ? -18.026 18.093 31.551 1.00 54.53 176 ILE A N 1
ATOM 1397 C CA . ILE A 1 176 ? -18.593 18.715 30.355 1.00 54.53 176 ILE A CA 1
ATOM 1398 C C . ILE A 1 176 ? -20.032 19.102 30.726 1.00 54.53 176 ILE A C 1
ATOM 1400 O O . ILE A 1 176 ? -20.795 18.207 31.086 1.00 54.53 176 ILE A O 1
ATOM 1404 N N . PRO A 1 177 ? -20.410 20.394 30.690 1.00 51.62 177 PRO A N 1
ATOM 1405 C CA . PRO A 1 177 ? -21.790 20.815 30.917 1.00 51.62 177 PRO A CA 1
ATOM 1406 C C . PRO A 1 177 ? -22.746 20.048 30.000 1.00 51.62 177 PRO A C 1
ATOM 1408 O O . PRO A 1 177 ? -22.420 19.843 28.831 1.00 51.62 177 PRO A O 1
ATOM 1411 N N . ASP A 1 178 ? -23.931 19.678 30.489 1.00 56.19 178 ASP A N 1
ATOM 1412 C CA . ASP A 1 178 ? -24.906 18.859 29.743 1.00 56.19 178 ASP A CA 1
ATOM 1413 C C . ASP A 1 178 ? -25.247 19.440 28.358 1.00 56.19 178 ASP A C 1
ATOM 1415 O O . ASP A 1 178 ? -25.522 18.715 27.409 1.00 56.19 178 ASP A O 1
ATOM 1419 N N . GLN A 1 179 ? -25.140 20.763 28.210 1.00 53.62 179 GLN A N 1
ATOM 1420 C CA . GLN A 1 179 ? -25.357 21.499 26.958 1.00 53.62 179 GLN A CA 1
ATOM 1421 C C . GLN A 1 179 ? -24.300 21.211 25.870 1.00 53.62 179 GLN A C 1
ATOM 1423 O O . GLN A 1 179 ? -24.520 21.524 24.701 1.00 53.62 179 GLN A O 1
ATOM 1428 N N . LEU A 1 180 ? -23.148 20.645 26.247 1.00 48.78 180 LEU A N 1
ATOM 1429 C CA . LEU A 1 180 ? -22.006 20.322 25.385 1.00 48.78 180 LEU A CA 1
ATOM 1430 C C . LEU A 1 180 ? -21.770 18.802 25.257 1.00 48.78 180 LEU A C 1
ATOM 1432 O O . LEU A 1 180 ? -20.824 18.388 24.587 1.00 48.78 180 LEU A O 1
ATOM 1436 N N . SER A 1 181 ? -22.611 17.952 25.863 1.00 52.25 181 SER A N 1
ATOM 1437 C CA . SER A 1 181 ? -22.390 16.496 25.961 1.00 52.25 181 SER A CA 1
ATOM 1438 C C . SER A 1 181 ? -22.703 15.711 24.670 1.00 52.25 181 SER A C 1
ATOM 1440 O O . SER A 1 181 ? -22.671 14.478 24.654 1.00 52.25 181 SER A O 1
ATOM 1442 N N . ASN A 1 182 ? -22.993 16.395 23.566 1.00 49.81 182 ASN A N 1
ATOM 1443 C CA . ASN A 1 182 ? -23.794 15.853 22.464 1.00 49.81 182 ASN A CA 1
ATOM 1444 C C . ASN A 1 182 ? -23.013 14.988 21.453 1.00 49.81 182 ASN A C 1
ATOM 1446 O O . ASN A 1 182 ? -23.415 14.905 20.294 1.00 49.81 182 ASN A O 1
ATOM 1450 N N . GLY A 1 183 ? -21.896 14.357 21.828 1.00 55.53 183 GLY A N 1
ATOM 1451 C CA . GLY A 1 183 ? -21.119 13.617 20.824 1.00 55.53 183 GLY A CA 1
ATOM 1452 C C . GLY A 1 183 ? -20.112 12.573 21.285 1.00 55.53 183 GLY A C 1
ATOM 1453 O O . GLY A 1 183 ? -19.693 11.771 20.454 1.00 55.53 183 GLY A O 1
ATOM 1454 N N . VAL A 1 184 ? -19.719 12.530 22.561 1.00 57.56 184 VAL A N 1
ATOM 1455 C CA . VAL A 1 184 ? -18.741 11.539 23.041 1.00 57.56 184 VAL A CA 1
ATOM 1456 C C . VAL A 1 184 ? -19.405 10.643 24.076 1.00 57.56 184 VAL A C 1
ATOM 1458 O O . VAL A 1 184 ? -19.643 11.059 25.206 1.00 57.56 184 VAL A O 1
ATOM 1461 N N . SER A 1 185 ? -19.715 9.408 23.678 1.00 64.50 185 SER A N 1
ATOM 1462 C CA . SER A 1 185 ? -20.322 8.431 24.580 1.00 64.50 185 SER A CA 1
ATOM 1463 C C . SER A 1 185 ? -19.393 8.094 25.748 1.00 64.50 185 SER A C 1
ATOM 1465 O O . SER A 1 185 ? -18.192 7.891 25.568 1.00 64.50 185 SER A O 1
ATOM 1467 N N . SER A 1 186 ? -19.952 7.992 26.954 1.00 68.06 186 SER A N 1
ATOM 1468 C CA . SER A 1 186 ? -19.247 7.490 28.138 1.00 68.06 186 SER A CA 1
ATOM 1469 C C . SER A 1 186 ? -19.086 5.965 28.123 1.00 68.06 186 SER A C 1
ATOM 1471 O O . SER A 1 186 ? -18.286 5.423 28.888 1.00 68.06 186 SER A O 1
ATOM 1473 N N . ASN A 1 187 ? -19.808 5.269 27.238 1.00 76.62 187 ASN A N 1
ATOM 1474 C CA . ASN A 1 187 ? -19.744 3.826 27.070 1.00 76.62 187 ASN A CA 1
ATOM 1475 C C . ASN A 1 187 ? -18.482 3.435 26.270 1.00 76.62 187 ASN A C 1
ATOM 1477 O O . ASN A 1 187 ? -18.344 3.819 25.104 1.00 76.62 187 ASN A O 1
ATOM 1481 N N . PRO A 1 188 ? -17.560 2.635 26.841 1.00 76.06 188 PRO A N 1
ATOM 1482 C CA . PRO A 1 188 ? -16.354 2.194 26.142 1.00 76.06 188 PRO A CA 1
ATOM 1483 C C . PRO A 1 188 ? -16.624 1.487 24.806 1.00 76.06 188 PRO A C 1
ATOM 1485 O O . PRO A 1 188 ? -15.893 1.727 23.850 1.00 76.06 188 PRO A O 1
ATOM 1488 N N . LYS A 1 189 ? -17.699 0.689 24.707 1.00 79.00 189 LYS A N 1
ATOM 1489 C CA . LYS A 1 189 ? -18.058 -0.025 23.466 1.00 79.00 189 LYS A CA 1
ATOM 1490 C C . LYS A 1 189 ? -18.516 0.920 22.359 1.00 79.00 189 LYS A C 1
ATOM 1492 O O . LYS A 1 189 ? -18.199 0.710 21.194 1.00 79.00 189 LYS A O 1
ATOM 1497 N N . GLU A 1 190 ? -19.259 1.966 22.709 1.00 78.75 190 GLU A N 1
ATOM 1498 C CA . GLU A 1 190 ? -19.712 2.963 21.734 1.00 78.75 190 GLU A CA 1
ATOM 1499 C C . GLU A 1 190 ? -18.540 3.803 21.217 1.00 78.75 190 GLU A C 1
ATOM 1501 O O . GLU A 1 190 ? -18.489 4.104 20.027 1.00 78.75 190 GLU A O 1
ATOM 1506 N N . ARG A 1 191 ? -17.555 4.108 22.075 1.00 73.88 191 ARG A N 1
ATOM 1507 C CA . ARG A 1 191 ? -16.313 4.787 21.669 1.00 73.88 191 ARG A CA 1
ATOM 1508 C C . ARG A 1 191 ? -15.461 3.934 20.732 1.00 73.88 191 ARG A C 1
ATOM 1510 O O . ARG A 1 191 ? -15.002 4.437 19.712 1.00 73.88 191 ARG A O 1
ATOM 1517 N N . GLU A 1 192 ? -15.285 2.653 21.049 1.00 77.19 192 GLU A N 1
ATOM 1518 C CA . GLU A 1 192 ? -14.586 1.705 20.174 1.00 77.19 192 GLU A CA 1
ATOM 1519 C C . GLU A 1 192 ? -15.266 1.617 18.799 1.00 77.19 192 GLU A C 1
ATOM 1521 O O . GLU A 1 192 ? -14.615 1.807 17.771 1.00 77.19 192 GLU A O 1
ATOM 1526 N N . ASN A 1 193 ? -16.585 1.402 18.773 1.00 80.25 193 ASN A N 1
ATOM 1527 C CA . ASN A 1 193 ? -17.347 1.303 17.529 1.00 80.25 193 ASN A CA 1
ATOM 1528 C C . ASN A 1 193 ? -17.290 2.594 16.705 1.00 80.25 193 ASN A C 1
ATOM 1530 O O . ASN A 1 193 ? -17.169 2.533 15.483 1.00 80.25 193 ASN A O 1
ATOM 1534 N N . ALA A 1 194 ? -17.351 3.761 17.350 1.00 74.69 194 ALA A N 1
ATOM 1535 C CA . ALA A 1 194 ? -17.238 5.040 16.659 1.00 74.69 194 ALA A CA 1
ATOM 1536 C C . ALA A 1 194 ? -15.893 5.177 15.930 1.00 74.69 194 ALA A C 1
ATOM 1538 O O . ALA A 1 194 ? -15.875 5.614 14.782 1.00 74.69 194 ALA A O 1
ATOM 1539 N N . ILE A 1 195 ? -14.787 4.758 16.556 1.00 74.38 195 ILE A N 1
ATOM 1540 C CA . ILE A 1 195 ? -13.452 4.827 15.947 1.00 74.38 195 ILE A CA 1
ATOM 1541 C C . ILE A 1 195 ? -13.300 3.792 14.826 1.00 74.38 195 ILE A C 1
ATOM 1543 O O . ILE A 1 195 ? -12.808 4.130 13.753 1.00 74.38 195 ILE A O 1
ATOM 1547 N N . LYS A 1 196 ? -13.773 2.555 15.022 1.00 78.94 196 LYS A N 1
ATOM 1548 C CA . LYS A 1 196 ? -13.719 1.493 13.998 1.00 78.94 196 LYS A CA 1
ATOM 1549 C C . LYS A 1 196 ? -14.499 1.828 12.725 1.00 78.94 196 LYS A C 1
ATOM 1551 O O . LYS A 1 196 ? -14.110 1.405 11.636 1.00 78.94 196 LYS A O 1
ATOM 1556 N N . ASN A 1 197 ? -15.581 2.591 12.868 1.00 80.00 197 ASN A N 1
ATOM 1557 C CA . ASN A 1 197 ? -16.433 3.019 11.761 1.00 80.00 197 ASN A CA 1
ATOM 1558 C C . ASN A 1 197 ? -15.899 4.253 11.014 1.00 80.00 197 ASN A C 1
ATOM 1560 O O . ASN A 1 197 ? -16.475 4.634 9.994 1.00 80.00 197 ASN A O 1
ATOM 1564 N N . LEU A 1 198 ? -14.820 4.891 11.483 1.00 74.75 198 LEU A N 1
ATOM 1565 C CA . LEU A 1 198 ? -14.167 5.950 10.717 1.00 74.75 198 LEU A CA 1
ATOM 1566 C C . LEU A 1 198 ? -13.495 5.344 9.482 1.00 74.75 198 LEU A C 1
ATOM 1568 O O . LEU A 1 198 ? -12.741 4.374 9.573 1.00 74.75 198 LEU A O 1
ATOM 1572 N N . SER A 1 199 ? -13.737 5.950 8.319 1.00 74.19 199 SER A N 1
ATOM 1573 C CA . SER A 1 199 ? -12.963 5.616 7.125 1.00 74.19 199 SER A CA 1
ATOM 1574 C C . SER A 1 199 ? -11.494 5.946 7.374 1.00 74.19 199 SER A C 1
ATOM 1576 O O . SER A 1 199 ? -11.152 7.062 7.765 1.00 74.19 199 SER A O 1
ATOM 1578 N N . LEU A 1 200 ? -10.602 4.995 7.104 1.00 71.69 200 LEU A N 1
ATOM 1579 C CA . LEU A 1 200 ? -9.156 5.187 7.259 1.00 71.69 200 LEU A CA 1
ATOM 1580 C C . LEU A 1 200 ? -8.522 5.884 6.040 1.00 71.69 200 LEU A C 1
ATOM 1582 O O . LEU A 1 200 ? -7.303 6.076 5.965 1.00 71.69 200 LEU A O 1
ATOM 1586 N N . ARG A 1 201 ? -9.339 6.260 5.050 1.00 70.50 201 ARG A N 1
ATOM 1587 C CA . ARG A 1 201 ? -8.942 6.952 3.822 1.00 70.50 201 ARG A CA 1
ATOM 1588 C C . ARG A 1 201 ? -9.841 8.162 3.573 1.00 70.50 201 ARG A C 1
ATOM 1590 O O . ARG A 1 201 ? -11.032 8.134 3.856 1.00 70.50 201 ARG A O 1
ATOM 1597 N N . GLY A 1 202 ? -9.245 9.218 3.018 1.00 72.12 202 GLY A N 1
ATOM 1598 C CA . GLY A 1 202 ? -9.935 10.469 2.716 1.00 72.12 202 GLY A CA 1
ATOM 1599 C C . GLY A 1 202 ? -9.872 11.462 3.873 1.00 72.12 202 GLY A C 1
AT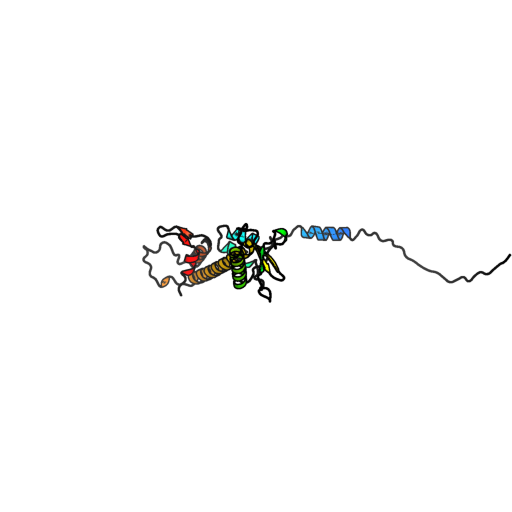OM 1600 O O . GLY A 1 202 ? -8.943 11.442 4.686 1.00 72.12 202 GLY A O 1
ATOM 1601 N N . GLY A 1 203 ? -10.855 12.351 3.926 1.00 71.06 203 GLY A N 1
ATOM 1602 C CA . GLY A 1 203 ? -10.952 13.373 4.953 1.00 71.06 203 GLY A CA 1
ATOM 1603 C C . GLY A 1 203 ? -12.349 13.961 5.029 1.00 71.06 203 GLY A C 1
ATOM 1604 O O . GLY A 1 203 ? -13.145 13.844 4.097 1.00 71.06 203 GLY A O 1
ATOM 1605 N N . ARG A 1 204 ? -12.640 14.607 6.154 1.00 71.19 204 ARG A N 1
ATOM 1606 C CA . ARG A 1 204 ? -13.869 15.368 6.330 1.00 71.19 204 ARG A CA 1
ATOM 1607 C C . ARG A 1 204 ? -13.657 16.767 5.773 1.00 71.19 204 ARG A C 1
ATOM 1609 O O . ARG A 1 204 ? -12.723 17.464 6.175 1.00 71.19 204 ARG A O 1
ATOM 1616 N N . MET A 1 205 ? -14.544 17.189 4.877 1.00 72.06 205 MET A N 1
ATOM 1617 C CA . MET A 1 205 ? -14.587 18.586 4.469 1.00 72.06 205 MET A CA 1
ATOM 1618 C C . MET A 1 205 ? -15.098 19.442 5.619 1.00 72.06 205 MET A C 1
ATOM 1620 O O . MET A 1 205 ? -16.157 19.177 6.190 1.00 72.06 205 MET A O 1
ATOM 1624 N N . THR A 1 206 ? -14.323 20.462 5.960 1.00 73.38 206 THR A N 1
ATOM 1625 C CA . THR A 1 206 ? -14.696 21.491 6.924 1.00 73.38 206 THR A CA 1
ATOM 1626 C C . THR A 1 206 ? -14.680 22.853 6.228 1.00 73.38 206 THR A C 1
ATOM 1628 O O . THR A 1 206 ? -14.019 22.996 5.196 1.00 73.38 206 THR A O 1
ATOM 1631 N N . PRO A 1 207 ? -15.342 23.878 6.791 1.00 69.50 207 PRO A N 1
ATOM 1632 C CA . PRO A 1 207 ? -15.234 25.251 6.290 1.00 69.50 207 PRO A CA 1
ATOM 1633 C C . PRO A 1 207 ? -13.790 25.783 6.233 1.00 69.50 207 PRO A C 1
ATOM 1635 O O . PRO A 1 207 ? -13.514 26.719 5.493 1.00 69.50 207 PRO A O 1
ATOM 1638 N N . PHE A 1 208 ? -12.869 25.172 6.987 1.00 73.00 208 PHE A N 1
ATOM 1639 C CA . PHE A 1 208 ? -11.453 25.543 7.062 1.00 73.00 208 PHE A CA 1
ATOM 1640 C C . PHE A 1 208 ? -10.541 24.648 6.205 1.00 73.00 208 PHE A C 1
ATOM 1642 O O . PHE A 1 208 ? -9.320 24.738 6.301 1.00 73.00 208 PHE A O 1
ATOM 1649 N N . GLY A 1 209 ? -11.115 23.773 5.373 1.00 77.12 209 GLY A N 1
ATOM 1650 C CA . GLY A 1 209 ? -10.380 22.862 4.498 1.00 77.12 209 GLY A CA 1
ATOM 1651 C C . GLY A 1 209 ? -10.592 21.383 4.824 1.00 77.12 209 GLY A C 1
ATOM 1652 O O . GLY A 1 209 ? -11.450 21.006 5.628 1.00 77.12 209 GLY A O 1
ATOM 1653 N N . SER A 1 210 ? -9.835 20.523 4.139 1.00 78.12 210 SER A N 1
ATOM 1654 C CA . SER A 1 210 ? -9.928 19.068 4.307 1.00 78.12 210 SER A CA 1
ATOM 1655 C C . SER A 1 210 ? -9.130 18.623 5.513 1.00 78.12 210 SER A C 1
ATOM 1657 O O . SER A 1 210 ? -7.923 18.847 5.561 1.00 78.12 210 SER A O 1
ATOM 1659 N N . VAL A 1 211 ? -9.792 17.959 6.457 1.00 73.38 211 VAL A N 1
ATOM 1660 C CA . VAL A 1 211 ? -9.119 17.299 7.575 1.00 73.38 211 VAL A CA 1
ATOM 1661 C C . VAL A 1 211 ? -9.048 15.805 7.268 1.00 73.38 211 VAL A C 1
ATOM 1663 O O . VAL A 1 211 ? -10.094 15.150 7.245 1.00 73.38 211 VAL A O 1
ATOM 1666 N N . PRO A 1 212 ? -7.852 15.240 7.022 1.00 76.00 212 PRO A N 1
ATOM 1667 C CA . PRO A 1 212 ? -7.696 13.809 6.803 1.00 76.00 212 PRO A CA 1
ATOM 1668 C C . PRO A 1 212 ? -8.211 13.021 8.007 1.00 76.00 212 PRO A C 1
ATOM 1670 O O . PRO A 1 212 ? -7.918 13.376 9.149 1.00 76.00 212 PRO A O 1
ATOM 1673 N N . TYR A 1 213 ? -8.920 11.916 7.775 1.00 71.69 213 TYR A N 1
ATOM 1674 C CA . TYR A 1 213 ? -9.390 11.076 8.884 1.00 71.69 213 TYR A CA 1
ATOM 1675 C C . TYR A 1 213 ? -8.228 10.518 9.718 1.00 71.69 213 TYR A C 1
ATOM 1677 O O . TYR A 1 213 ? -8.350 10.395 10.932 1.00 71.69 213 TYR A O 1
ATOM 1685 N N . SER A 1 214 ? -7.062 10.291 9.102 1.00 67.62 214 SER A N 1
ATOM 1686 C CA . SER A 1 214 ? -5.837 9.903 9.812 1.00 67.62 214 SER A CA 1
ATOM 1687 C C . SER A 1 214 ? -5.393 10.927 10.862 1.00 67.62 214 SER A C 1
ATOM 1689 O O . SER A 1 214 ? -4.850 10.548 11.890 1.00 67.62 214 SER A O 1
ATOM 1691 N N . SER A 1 215 ? -5.648 12.221 10.646 1.00 69.12 215 SER A N 1
ATOM 1692 C CA . SER A 1 215 ? -5.308 13.276 11.611 1.00 69.12 215 SER A CA 1
ATOM 1693 C C . SER A 1 215 ? -6.196 13.246 12.857 1.00 69.12 215 SER A C 1
ATOM 1695 O O . SER A 1 215 ? -5.814 13.770 13.898 1.00 69.12 215 SER A O 1
ATOM 1697 N N . LEU A 1 216 ? -7.374 12.620 12.780 1.00 67.56 216 LEU A N 1
ATOM 1698 C CA . LEU A 1 216 ? -8.236 12.415 13.946 1.00 67.56 216 LEU A CA 1
ATOM 1699 C C . LEU A 1 216 ? -7.709 11.293 14.853 1.00 67.56 216 LEU A C 1
ATOM 1701 O O . LEU A 1 216 ? -8.020 11.277 16.040 1.00 67.56 216 LEU A O 1
ATOM 1705 N N . LEU A 1 217 ? -6.881 10.389 14.317 1.00 64.62 217 LEU A N 1
ATOM 1706 C CA . LEU A 1 217 ? -6.274 9.284 15.065 1.00 64.62 217 LEU A CA 1
ATOM 1707 C C . LEU A 1 217 ? -5.056 9.722 15.891 1.00 64.62 217 LEU A C 1
ATOM 1709 O O . LEU A 1 217 ? -4.675 9.039 16.834 1.00 64.62 217 LEU A O 1
ATOM 1713 N N . THR A 1 218 ? -4.448 10.866 15.569 1.00 61.00 218 THR A N 1
ATOM 1714 C CA . THR A 1 218 ? -3.270 11.396 16.277 1.00 61.00 218 THR A CA 1
ATOM 1715 C C . THR A 1 218 ? -3.613 12.236 17.510 1.00 61.00 218 THR A C 1
ATOM 1717 O O . THR A 1 218 ? -2.710 12.729 18.174 1.00 61.00 218 THR A O 1
ATOM 1720 N N . PHE A 1 219 ? -4.899 12.418 17.833 1.00 56.59 219 PHE A N 1
ATOM 1721 C CA . PHE A 1 219 ? -5.353 13.234 18.971 1.00 56.59 219 PHE A CA 1
ATOM 1722 C C . PHE A 1 219 ? -5.229 12.550 20.344 1.00 56.59 219 PHE A C 1
ATOM 1724 O O . PHE A 1 219 ? -5.625 13.124 21.359 1.00 56.59 219 PHE A O 1
ATOM 1731 N N . CYS A 1 220 ? -4.690 11.334 20.402 1.00 51.81 220 CYS A N 1
ATOM 1732 C CA . CYS A 1 220 ? -4.465 10.628 21.658 1.00 51.81 220 CYS A CA 1
ATOM 1733 C C . CYS A 1 220 ? -3.337 11.313 22.434 1.00 51.81 220 CYS A C 1
ATOM 1735 O O . CYS A 1 220 ? -2.224 11.426 21.927 1.00 51.81 220 CYS A O 1
ATOM 1737 N N . GLY A 1 221 ? -3.661 11.816 23.629 1.00 44.69 221 GLY A N 1
ATOM 1738 C CA . GLY A 1 221 ? -2.763 12.639 24.440 1.00 44.69 221 GLY A CA 1
ATOM 1739 C C . GLY A 1 221 ? -1.393 11.995 24.659 1.00 44.69 221 GLY A C 1
ATOM 1740 O O . GLY A 1 221 ? -1.315 10.804 24.964 1.00 44.69 221 GLY A O 1
ATOM 1741 N N . GLY A 1 222 ? -0.345 12.803 24.477 1.00 36.03 222 GLY A N 1
ATOM 1742 C CA . GLY A 1 222 ? 1.011 12.499 24.937 1.00 36.03 222 GLY A CA 1
ATOM 1743 C C . GLY A 1 222 ? 1.160 12.624 26.447 1.00 36.03 222 GLY A C 1
ATOM 1744 O O . GLY A 1 222 ? 0.255 13.204 27.094 1.00 36.03 222 GLY A O 1
#